Protein AF-A0AA35X8U6-F1 (afdb_monomer)

Organism: Geodia barretti (NCBI:txid519541)

Mean predicted aligned error: 20.77 Å

Structure (mmCIF, N/CA/C/O backbone):
data_AF-A0AA35X8U6-F1
#
_entry.id   AF-A0AA35X8U6-F1
#
loop_
_atom_site.group_PDB
_atom_site.id
_atom_site.type_symbol
_atom_site.label_atom_id
_atom_site.label_alt_id
_atom_site.label_comp_id
_atom_site.label_asym_id
_atom_site.label_entity_id
_atom_site.label_seq_id
_atom_site.pdbx_PDB_ins_code
_atom_site.Cartn_x
_atom_site.Cartn_y
_atom_site.Cartn_z
_atom_site.occupancy
_atom_site.B_iso_or_equiv
_atom_site.auth_seq_id
_atom_site.auth_comp_id
_atom_site.auth_asym_id
_atom_site.auth_atom_id
_atom_site.pdbx_PDB_model_num
ATOM 1 N N . MET A 1 1 ? 51.011 10.393 23.480 1.00 38.56 1 MET A N 1
ATOM 2 C CA . MET A 1 1 ? 50.323 10.642 22.196 1.00 38.56 1 MET A CA 1
ATOM 3 C C . MET A 1 1 ? 49.113 9.716 22.138 1.00 38.56 1 MET A C 1
ATOM 5 O O . MET A 1 1 ? 49.269 8.514 21.987 1.00 38.56 1 MET A O 1
ATOM 9 N N . PHE A 1 2 ? 47.932 10.254 22.434 1.00 37.44 2 PHE A N 1
ATOM 10 C CA . PHE A 1 2 ? 46.648 9.560 22.324 1.00 37.44 2 PHE A CA 1
ATOM 11 C C . PHE A 1 2 ? 46.279 9.443 20.844 1.00 37.44 2 PHE A C 1
ATOM 13 O O . PHE A 1 2 ? 46.281 10.472 20.189 1.00 37.44 2 PHE A O 1
ATOM 20 N N . PHE A 1 3 ? 45.881 8.267 20.351 1.00 31.61 3 PHE A N 1
ATOM 21 C CA . PHE A 1 3 ? 44.754 8.160 19.414 1.00 31.61 3 PHE A CA 1
ATOM 22 C C . PHE A 1 3 ? 44.134 6.759 19.499 1.00 31.61 3 PHE A C 1
ATOM 24 O O . PHE A 1 3 ? 44.768 5.735 19.257 1.00 31.61 3 PHE A O 1
ATOM 31 N N . ARG A 1 4 ? 42.875 6.750 19.944 1.00 30.33 4 ARG A N 1
ATOM 32 C CA . ARG A 1 4 ? 41.995 5.590 20.108 1.00 30.33 4 ARG A CA 1
ATOM 33 C C . ARG A 1 4 ? 41.637 4.989 18.746 1.00 30.33 4 ARG A C 1
ATOM 35 O O . 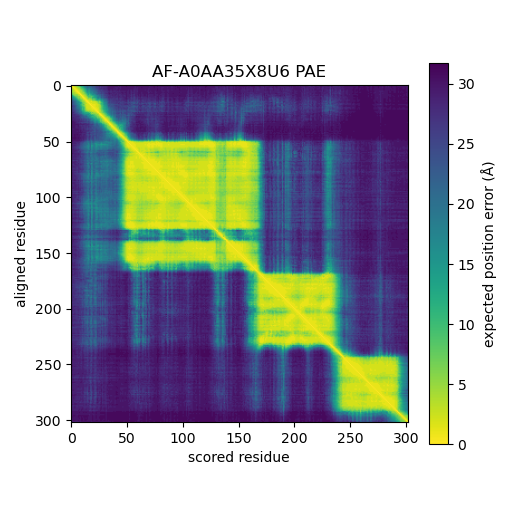ARG A 1 4 ? 41.344 5.727 17.811 1.00 30.33 4 ARG A O 1
ATOM 42 N N . ARG A 1 5 ? 41.515 3.658 18.683 1.00 33.06 5 ARG A N 1
ATOM 43 C CA . ARG A 1 5 ? 40.695 2.984 17.660 1.00 33.06 5 ARG A CA 1
ATOM 44 C C . ARG A 1 5 ? 39.230 3.438 17.805 1.00 33.06 5 ARG A C 1
ATOM 46 O O . ARG A 1 5 ? 38.736 3.435 18.938 1.00 33.06 5 ARG A O 1
ATOM 53 N N . PRO A 1 6 ? 38.507 3.783 16.726 1.00 31.02 6 PRO A N 1
ATOM 54 C CA . PRO A 1 6 ? 37.069 3.988 16.813 1.00 31.02 6 PRO A CA 1
ATOM 55 C C . PRO A 1 6 ? 36.360 2.629 16.939 1.00 31.02 6 PRO A C 1
ATOM 57 O O . PRO A 1 6 ? 36.634 1.695 16.188 1.00 31.02 6 PRO A O 1
ATOM 60 N N . LYS A 1 7 ? 35.440 2.519 17.902 1.00 36.44 7 LYS A N 1
ATOM 61 C CA . LYS A 1 7 ? 34.389 1.491 17.902 1.00 36.44 7 LYS A CA 1
ATOM 62 C C . LYS A 1 7 ? 33.280 1.949 16.947 1.00 36.44 7 LYS A C 1
ATOM 64 O O . LYS A 1 7 ? 32.805 3.068 17.138 1.00 36.44 7 LYS A O 1
ATOM 69 N N . PRO A 1 8 ? 32.759 1.111 16.038 1.00 31.84 8 PRO A N 1
ATOM 70 C CA . PRO A 1 8 ? 31.405 1.284 15.548 1.00 31.84 8 PRO A CA 1
ATOM 71 C C . PRO A 1 8 ? 30.464 0.538 16.500 1.00 31.84 8 PRO A C 1
ATOM 73 O O . PRO A 1 8 ? 30.403 -0.688 16.520 1.00 31.84 8 PRO A O 1
ATOM 76 N N . GLN A 1 9 ? 29.751 1.291 17.333 1.00 40.97 9 GLN A N 1
ATOM 77 C CA . GLN A 1 9 ? 28.590 0.799 18.066 1.00 40.97 9 GLN A CA 1
ATOM 78 C C . GLN A 1 9 ? 27.351 1.285 17.308 1.00 40.97 9 GLN A C 1
ATOM 80 O O . GLN A 1 9 ? 26.772 2.312 17.644 1.00 40.97 9 GLN A O 1
ATOM 85 N N . GLN A 1 10 ? 26.982 0.582 16.235 1.00 36.72 10 GLN A N 1
ATOM 86 C CA . GLN A 1 10 ? 25.665 0.751 15.626 1.00 36.72 10 GLN A CA 1
ATOM 87 C C . GLN A 1 10 ? 24.668 -0.069 16.446 1.00 36.72 10 GLN A C 1
ATOM 89 O O . GLN A 1 10 ? 24.781 -1.290 16.552 1.00 36.72 10 GLN A O 1
ATOM 94 N N . GLN A 1 11 ? 23.730 0.619 17.095 1.00 37.16 11 GLN A N 1
ATOM 95 C CA . GLN A 1 11 ? 22.602 -0.033 17.749 1.00 37.16 11 GLN A CA 1
ATOM 96 C C . GLN A 1 11 ? 21.680 -0.651 16.686 1.00 37.16 11 GLN A C 1
ATOM 98 O O . GLN A 1 11 ? 21.441 -0.012 15.660 1.00 37.16 11 GLN A O 1
ATOM 103 N N . PRO A 1 12 ? 21.141 -1.862 16.903 1.00 31.02 12 PRO A N 1
ATOM 104 C CA . PRO A 1 12 ? 20.282 -2.510 15.923 1.00 31.02 12 PRO A CA 1
ATOM 105 C C . PRO A 1 12 ? 18.952 -1.755 15.768 1.00 31.02 12 PRO A C 1
ATOM 107 O O . PRO A 1 12 ? 18.356 -1.290 16.742 1.00 31.02 12 PRO A O 1
ATOM 110 N N . PHE A 1 13 ? 18.496 -1.646 14.519 1.00 34.25 13 PHE A N 1
ATOM 111 C CA . PHE A 1 13 ? 17.264 -0.979 14.101 1.00 34.25 13 PHE A CA 1
ATOM 112 C C . PHE A 1 13 ? 16.039 -1.455 14.906 1.00 34.25 13 PHE A C 1
ATOM 114 O O . PHE A 1 13 ? 15.704 -2.640 14.931 1.00 34.25 13 PHE A O 1
ATOM 121 N N . LYS A 1 14 ? 15.320 -0.503 15.521 1.00 37.81 14 LYS A N 1
ATOM 122 C CA . LYS A 1 14 ? 14.103 -0.718 16.337 1.00 37.81 14 LYS A CA 1
ATOM 123 C C . LYS A 1 14 ? 12.969 -1.461 15.604 1.00 37.81 14 LYS A C 1
ATOM 125 O O . LYS A 1 14 ? 12.102 -2.035 16.258 1.00 37.81 14 LYS A O 1
ATOM 130 N N . VAL A 1 15 ? 13.006 -1.500 14.272 1.00 31.66 15 VAL A N 1
ATOM 131 C CA . VAL A 1 15 ? 12.021 -2.155 13.392 1.00 31.66 15 VAL A CA 1
ATOM 132 C C . VAL A 1 15 ? 11.988 -3.678 13.591 1.00 31.66 15 VAL A C 1
ATOM 134 O O . VAL A 1 15 ? 10.915 -4.276 13.620 1.00 31.66 15 VAL A O 1
ATOM 137 N N . ILE A 1 16 ? 13.140 -4.309 13.841 1.00 32.66 16 ILE A N 1
ATOM 138 C CA . ILE A 1 16 ? 13.240 -5.774 13.972 1.00 32.66 16 ILE A CA 1
ATOM 139 C C . ILE A 1 16 ? 12.525 -6.279 15.240 1.00 32.66 16 ILE A C 1
ATOM 141 O O . ILE A 1 16 ? 11.861 -7.315 15.207 1.00 32.66 16 ILE A O 1
ATOM 145 N N . ARG A 1 17 ? 12.563 -5.514 16.343 1.00 30.88 17 ARG A N 1
ATOM 146 C CA . ARG A 1 17 ? 11.846 -5.872 17.584 1.00 30.88 17 ARG A CA 1
ATOM 147 C C . ARG A 1 17 ? 10.326 -5.748 17.462 1.00 30.88 17 ARG A C 1
ATOM 149 O O . ARG A 1 17 ? 9.616 -6.529 18.090 1.00 30.88 17 ARG A O 1
ATOM 156 N N . ALA A 1 18 ? 9.831 -4.806 16.659 1.00 32.09 18 ALA A N 1
ATOM 157 C CA . ALA A 1 18 ? 8.398 -4.656 16.408 1.00 32.09 18 ALA A CA 1
ATOM 158 C C . ALA A 1 18 ? 7.855 -5.827 15.570 1.00 32.09 18 ALA A C 1
ATOM 160 O O . ALA A 1 18 ? 6.827 -6.406 15.913 1.00 32.09 18 ALA A O 1
ATOM 161 N N . ILE A 1 19 ? 8.609 -6.250 14.550 1.00 34.53 19 ILE A N 1
ATOM 162 C CA . ILE A 1 19 ? 8.280 -7.418 13.721 1.00 34.53 19 ILE A CA 1
ATOM 163 C C . ILE A 1 19 ? 8.272 -8.706 14.565 1.00 34.53 19 ILE A C 1
ATOM 165 O O . ILE A 1 19 ? 7.336 -9.497 14.477 1.00 34.53 19 ILE A O 1
ATOM 169 N N . GLN A 1 20 ? 9.249 -8.891 15.461 1.00 30.39 20 GLN A N 1
ATOM 170 C CA . GLN A 1 20 ? 9.289 -10.047 16.370 1.00 30.39 20 GLN A CA 1
ATOM 171 C C . GLN A 1 20 ? 8.146 -10.073 17.397 1.00 30.39 20 GLN A C 1
ATOM 173 O O . GLN A 1 20 ? 7.675 -11.154 17.744 1.00 30.39 20 GLN A O 1
ATOM 178 N N . ALA A 1 21 ? 7.663 -8.922 17.872 1.00 34.00 21 ALA A N 1
ATOM 179 C CA . ALA A 1 21 ? 6.532 -8.866 18.803 1.00 34.00 21 ALA A CA 1
ATOM 180 C C . ALA A 1 21 ? 5.201 -9.274 18.143 1.00 34.00 21 ALA A C 1
ATOM 182 O O . ALA A 1 21 ? 4.377 -9.930 18.782 1.00 34.00 21 ALA A O 1
ATOM 183 N N . VAL A 1 22 ? 5.022 -8.935 16.861 1.00 35.38 22 VAL A N 1
ATOM 184 C CA . VAL A 1 22 ? 3.863 -9.343 16.050 1.00 35.38 22 VAL A CA 1
ATOM 185 C C . VAL A 1 22 ? 3.943 -10.832 15.702 1.00 35.38 22 VAL A C 1
ATOM 187 O O . VAL A 1 22 ? 2.956 -11.552 15.846 1.00 35.38 22 VAL A O 1
ATOM 190 N N . TYR A 1 23 ? 5.130 -11.328 15.341 1.00 31.17 23 TYR A N 1
ATOM 191 C CA . TYR A 1 23 ? 5.326 -12.735 14.981 1.00 31.17 23 TYR A CA 1
ATOM 192 C C . TYR A 1 23 ? 5.173 -13.685 16.185 1.00 31.17 23 TYR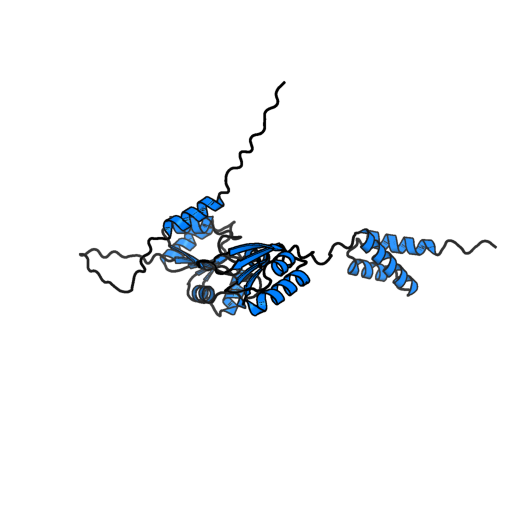 A C 1
ATOM 194 O O . TYR A 1 23 ? 4.558 -14.742 16.075 1.00 31.17 23 TYR A O 1
ATOM 202 N N . ASN A 1 24 ? 5.640 -13.285 17.374 1.00 32.81 24 ASN A N 1
ATOM 203 C CA . ASN A 1 24 ? 5.624 -14.142 18.568 1.00 32.81 24 ASN A CA 1
ATOM 204 C C . ASN A 1 24 ? 4.261 -14.236 19.280 1.00 32.81 24 ASN A C 1
ATOM 206 O O . ASN A 1 24 ? 4.095 -15.089 20.151 1.00 32.81 24 ASN A O 1
ATOM 210 N N . ARG A 1 25 ? 3.272 -13.402 18.928 1.00 38.47 25 ARG A N 1
ATOM 211 C CA . ARG A 1 25 ? 1.891 -13.521 19.446 1.00 38.47 25 ARG A CA 1
ATOM 212 C C . ARG A 1 25 ? 0.933 -14.236 18.486 1.00 38.47 25 ARG A C 1
ATOM 214 O O . ARG A 1 25 ? -0.166 -14.596 18.895 1.00 38.47 25 ARG A O 1
ATOM 221 N N . GLY A 1 26 ? 1.348 -14.485 17.243 1.00 30.88 26 GLY A N 1
ATOM 222 C CA . GLY A 1 26 ? 0.472 -14.940 16.160 1.00 30.88 26 GLY A CA 1
ATOM 223 C C . GLY A 1 26 ? 0.056 -16.415 16.162 1.00 30.88 26 GLY A C 1
ATOM 224 O O . GLY A 1 26 ? -0.714 -16.793 15.289 1.00 30.88 26 GLY A O 1
ATOM 225 N N . ASN A 1 27 ? 0.510 -17.257 17.102 1.00 28.39 27 ASN A N 1
ATOM 226 C CA . ASN A 1 27 ? 0.276 -18.711 17.012 1.00 28.39 27 ASN A CA 1
ATOM 227 C C . ASN A 1 27 ? -0.640 -19.318 18.091 1.00 28.39 27 ASN A C 1
ATOM 229 O O . ASN A 1 27 ? -0.529 -20.497 18.422 1.00 28.39 27 ASN A O 1
ATOM 233 N N . ARG A 1 28 ? -1.567 -18.527 18.646 1.00 32.72 28 ARG A N 1
ATOM 234 C CA . ARG A 1 28 ? -2.684 -19.035 19.464 1.00 32.72 28 ARG A CA 1
ATOM 235 C C . ARG A 1 28 ? -3.966 -18.250 19.208 1.00 32.72 28 ARG A C 1
ATOM 237 O O . ARG A 1 28 ? -4.479 -17.589 20.100 1.00 32.72 28 ARG A O 1
ATOM 244 N N . ILE A 1 29 ? -4.502 -18.341 17.997 1.00 34.12 29 ILE A N 1
ATOM 245 C CA . ILE A 1 29 ? -5.909 -18.007 17.766 1.00 34.12 29 ILE A CA 1
ATOM 246 C C . ILE A 1 29 ? -6.557 -19.237 17.150 1.00 34.12 29 ILE A C 1
ATOM 248 O O . ILE A 1 29 ? -6.532 -19.457 15.942 1.00 34.12 29 ILE A O 1
ATOM 252 N N . GLY A 1 30 ? -7.112 -20.070 18.031 1.00 28.28 30 GLY A N 1
ATOM 253 C CA . GLY A 1 30 ? -8.207 -20.937 17.642 1.00 28.28 30 GLY A CA 1
ATOM 254 C C . GLY A 1 30 ? -9.338 -20.045 17.150 1.00 28.28 30 GLY A C 1
ATOM 255 O O . GLY A 1 30 ? -9.745 -19.115 17.841 1.00 28.28 30 GLY A O 1
ATOM 256 N N . ILE A 1 31 ? -9.797 -20.308 15.934 1.00 26.91 31 ILE A N 1
ATOM 257 C CA . ILE A 1 31 ? -11.003 -19.711 15.369 1.00 26.91 31 ILE A CA 1
ATOM 258 C C . ILE A 1 31 ? -12.145 -19.997 16.358 1.00 26.91 31 ILE A C 1
ATOM 260 O O . ILE A 1 31 ? -12.457 -21.178 16.554 1.00 26.91 31 ILE A O 1
ATOM 264 N N . PRO A 1 32 ? -12.793 -18.995 16.982 1.00 29.98 32 PRO A N 1
ATOM 265 C CA . PRO A 1 32 ? -14.039 -19.253 17.676 1.00 29.98 32 PRO A CA 1
ATOM 266 C C . PRO A 1 32 ? -15.067 -19.576 16.594 1.00 29.98 32 PRO A C 1
ATOM 268 O O . PRO A 1 32 ? -15.478 -18.712 15.819 1.00 29.98 32 PRO A O 1
ATOM 271 N N . ARG A 1 33 ? -15.434 -20.855 16.489 1.00 28.97 33 ARG A N 1
ATOM 272 C CA . ARG A 1 33 ? -16.621 -21.250 15.741 1.00 28.97 33 ARG A CA 1
ATOM 273 C C . ARG A 1 33 ? -17.843 -20.731 16.491 1.00 28.97 33 ARG A C 1
ATOM 275 O O . ARG A 1 33 ? -17.903 -20.763 17.716 1.00 28.97 33 ARG A O 1
ATOM 282 N N . SER A 1 34 ? -18.783 -20.230 15.708 1.00 36.28 34 SER A N 1
ATOM 283 C CA . SER A 1 34 ? -20.117 -19.800 16.097 1.00 36.28 34 SER A CA 1
ATOM 284 C C . SER A 1 34 ? -20.762 -20.665 17.191 1.00 36.28 34 SER A C 1
ATOM 286 O O . SER A 1 34 ? -20.866 -21.878 17.034 1.00 36.28 34 SER A O 1
ATOM 288 N N . ASN A 1 35 ? -21.320 -19.984 18.194 1.00 35.66 35 ASN A N 1
ATOM 289 C CA . ASN A 1 35 ? -22.513 -20.389 18.944 1.00 35.66 35 ASN A CA 1
ATOM 290 C C . ASN A 1 35 ? -22.424 -21.574 19.928 1.00 35.66 35 ASN A C 1
ATOM 292 O O . ASN A 1 35 ? -23.383 -22.332 20.048 1.00 35.66 35 ASN A O 1
ATOM 296 N N . ASP A 1 36 ? -21.351 -21.677 20.716 1.00 30.95 36 ASP A N 1
ATOM 297 C CA . ASP A 1 36 ? -21.368 -22.510 21.930 1.00 30.95 36 ASP A CA 1
ATOM 298 C C . ASP A 1 36 ? -21.843 -21.689 23.141 1.00 30.95 36 ASP A C 1
ATOM 300 O O . ASP A 1 36 ? -21.066 -21.062 23.865 1.00 30.95 36 ASP A O 1
ATOM 304 N N . GLN A 1 37 ? -23.157 -21.703 23.375 1.00 38.09 37 GLN A N 1
ATOM 305 C CA . GLN A 1 37 ? -23.742 -21.312 24.656 1.00 38.09 37 GLN A CA 1
ATOM 306 C C . GLN A 1 37 ? -23.365 -22.356 25.717 1.00 38.09 37 GLN A C 1
ATOM 308 O O . GLN A 1 37 ? -24.077 -23.336 25.928 1.00 38.09 37 GLN A O 1
ATOM 313 N N . LYS A 1 38 ? -22.248 -22.152 26.421 1.00 32.53 38 LYS A N 1
ATOM 314 C CA . LYS A 1 38 ? -22.005 -22.844 27.692 1.00 32.53 38 LYS A CA 1
ATOM 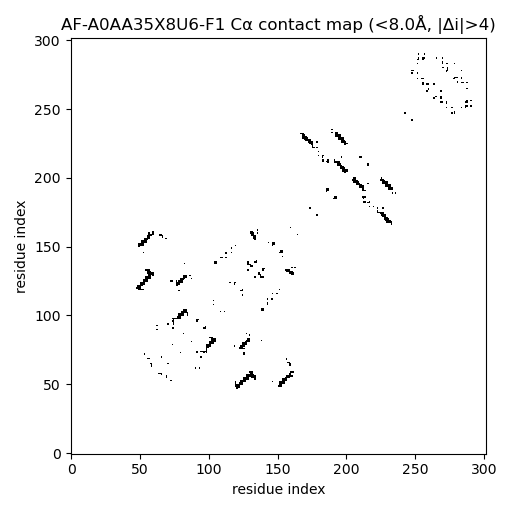315 C C . LYS A 1 38 ? -22.558 -22.007 28.834 1.00 32.53 38 LYS A C 1
ATOM 317 O O . LYS A 1 38 ? -21.983 -20.995 29.222 1.00 32.53 38 LYS A O 1
ATOM 322 N N . VAL A 1 39 ? -23.683 -22.464 29.376 1.00 36.88 39 VAL A N 1
ATOM 323 C CA . VAL A 1 39 ? -24.241 -21.978 30.637 1.00 36.88 39 VAL A CA 1
ATOM 324 C C . VAL A 1 39 ? -23.304 -22.412 31.766 1.00 36.88 39 VAL A C 1
ATOM 326 O O . VAL A 1 39 ? -23.269 -23.580 32.144 1.00 36.88 39 VAL A O 1
ATOM 329 N N . LEU A 1 40 ? -22.533 -21.468 32.299 1.00 34.94 40 LEU A N 1
ATOM 330 C CA . LEU A 1 40 ? -21.851 -21.582 33.586 1.00 34.94 40 LEU A CA 1
ATOM 331 C C . LEU A 1 40 ? -22.494 -20.563 34.532 1.00 34.94 40 LEU A C 1
ATOM 333 O O . LEU A 1 40 ? -22.559 -19.381 34.218 1.00 34.94 40 LEU A O 1
ATOM 337 N N . GLY A 1 41 ? -23.023 -21.082 35.641 1.00 35.91 41 GLY A N 1
ATOM 338 C CA . GLY A 1 41 ? -23.715 -20.416 36.751 1.00 35.91 41 GLY A CA 1
ATOM 339 C C . GLY A 1 41 ? -23.774 -18.883 36.783 1.00 35.91 41 GLY A C 1
ATOM 340 O O . GLY A 1 41 ? -22.760 -18.217 36.939 1.00 35.91 41 GLY A O 1
ATOM 341 N N . SER A 1 42 ? -25.005 -18.365 36.755 1.00 37.91 42 SER A N 1
ATOM 342 C CA . SER A 1 42 ? -25.527 -17.183 37.475 1.00 37.91 42 SER A CA 1
ATOM 343 C C . SER A 1 42 ? -24.767 -15.848 37.473 1.00 37.91 42 SER A C 1
ATOM 345 O O . SER A 1 42 ? -25.175 -14.938 38.192 1.00 37.91 42 SER A O 1
ATOM 347 N N . VAL A 1 43 ? -23.725 -15.665 36.667 1.00 36.28 43 VAL A N 1
ATOM 348 C CA . VAL A 1 43 ? -23.069 -14.368 36.472 1.00 36.28 43 VAL A CA 1
ATOM 349 C C . VAL A 1 43 ? -23.294 -13.949 35.031 1.00 36.28 43 VAL A C 1
ATOM 351 O O . VAL A 1 43 ? -22.728 -14.516 34.098 1.00 36.28 43 VAL A O 1
ATOM 354 N N . ARG A 1 44 ? -24.147 -12.943 34.838 1.00 33.00 44 ARG A N 1
ATOM 355 C CA . ARG A 1 44 ? -24.327 -12.293 33.540 1.00 33.00 44 ARG A CA 1
ATOM 356 C C . ARG A 1 44 ? -23.071 -11.463 33.264 1.00 33.00 44 ARG A C 1
ATOM 358 O O . ARG A 1 44 ? -23.030 -10.281 33.583 1.00 33.00 44 ARG A O 1
ATOM 365 N N . VAL A 1 45 ? -22.028 -12.094 32.724 1.00 34.84 45 VAL A N 1
ATOM 366 C CA . VAL A 1 45 ? -20.882 -11.373 32.165 1.00 34.84 45 VAL A CA 1
ATOM 367 C C . VAL A 1 45 ? -21.407 -10.653 30.931 1.00 34.84 45 VAL A C 1
ATOM 369 O O . VAL A 1 45 ? -21.645 -11.267 29.892 1.00 34.84 45 VAL A O 1
ATOM 372 N N . ILE A 1 46 ? -21.659 -9.353 31.064 1.00 38.56 46 ILE A N 1
ATOM 373 C CA . ILE A 1 46 ? -21.828 -8.479 29.909 1.00 38.56 46 ILE A CA 1
ATOM 374 C C . ILE A 1 46 ? -20.433 -8.403 29.292 1.00 38.56 46 ILE A C 1
ATOM 376 O O . ILE A 1 46 ? -19.604 -7.609 29.723 1.00 38.56 46 ILE A O 1
ATOM 380 N N . LEU A 1 47 ? -20.134 -9.301 28.354 1.00 42.81 47 LEU A N 1
ATOM 381 C CA . LEU A 1 47 ? -19.012 -9.105 27.449 1.00 42.81 47 LEU A CA 1
ATOM 382 C C . LEU A 1 47 ? -19.400 -7.884 26.617 1.00 42.81 47 LEU A C 1
ATOM 384 O O . LEU A 1 47 ? -20.167 -8.015 25.663 1.00 42.81 47 LEU A O 1
ATOM 388 N N . SER A 1 48 ? -18.976 -6.688 27.037 1.00 49.88 48 SER A N 1
ATOM 389 C CA . SER A 1 48 ? -19.020 -5.524 26.161 1.00 49.88 48 SER A CA 1
ATOM 390 C C . SER A 1 48 ? -18.283 -5.934 24.892 1.00 49.88 48 SER A C 1
ATOM 392 O O . SER A 1 48 ? -17.161 -6.442 24.952 1.00 49.88 48 SER A O 1
ATOM 394 N N . SER A 1 49 ? -18.957 -5.852 23.747 1.00 55.59 49 SER A N 1
ATOM 395 C CA . SER A 1 49 ? -18.331 -6.155 22.469 1.00 55.59 49 SER A CA 1
ATOM 396 C C . SER A 1 49 ? -17.268 -5.097 22.234 1.00 55.59 49 SER A C 1
ATOM 398 O O . SER A 1 49 ? -17.578 -3.989 21.812 1.00 55.59 49 SER A O 1
ATOM 400 N N . VAL A 1 50 ? -16.027 -5.415 22.582 1.00 76.81 50 VAL A N 1
ATOM 401 C CA . VAL A 1 50 ? -14.908 -4.504 22.389 1.00 76.81 50 VAL A CA 1
ATOM 402 C C . VAL A 1 50 ? -14.729 -4.331 20.882 1.00 76.81 50 VAL A C 1
ATOM 404 O O . VAL A 1 50 ? -14.407 -5.298 20.188 1.00 76.81 50 VAL A O 1
ATOM 407 N N . GLY A 1 51 ? -14.995 -3.128 20.371 1.00 88.81 51 GLY A N 1
ATOM 408 C CA . GLY A 1 51 ? -14.897 -2.822 18.950 1.00 88.81 51 GLY A CA 1
ATOM 409 C C . GLY A 1 51 ? -13.482 -3.025 18.418 1.00 88.81 51 GLY A C 1
ATOM 410 O O . GLY A 1 51 ? -12.488 -2.930 19.148 1.00 88.81 51 GLY A O 1
ATOM 411 N N . THR A 1 52 ? -13.390 -3.327 17.127 1.00 91.88 52 THR A N 1
ATOM 412 C CA . THR A 1 52 ? -12.125 -3.507 16.416 1.00 91.88 52 THR A CA 1
ATOM 413 C C . THR A 1 52 ? -11.744 -2.230 15.681 1.00 91.88 52 THR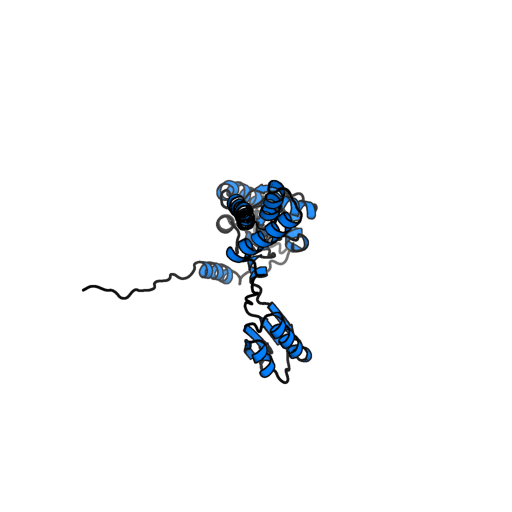 A C 1
ATOM 415 O O . THR A 1 52 ? -12.538 -1.675 14.920 1.00 91.88 52 THR A O 1
ATOM 418 N N . LEU A 1 53 ? -10.494 -1.795 15.846 1.00 92.94 53 LEU A N 1
ATOM 419 C CA . LEU A 1 53 ? -9.893 -0.783 14.989 1.00 92.94 53 LEU A CA 1
ATOM 420 C C . LEU A 1 53 ? -9.321 -1.446 13.731 1.00 92.94 53 LEU A C 1
ATOM 422 O O . LEU A 1 53 ? -8.309 -2.151 13.791 1.00 92.94 53 LEU A O 1
ATOM 426 N N . TYR A 1 54 ? -9.934 -1.182 12.582 1.00 92.31 54 TYR A N 1
ATOM 427 C CA . TYR A 1 54 ? -9.407 -1.581 11.281 1.00 92.31 54 TYR A CA 1
ATOM 428 C C . TYR A 1 54 ? -8.489 -0.498 10.728 1.00 92.31 54 TYR A C 1
ATOM 430 O O . TYR A 1 54 ? -8.949 0.581 10.371 1.00 92.31 54 TYR A O 1
ATOM 438 N N . VAL A 1 55 ? -7.195 -0.778 10.615 1.00 89.19 55 VAL A N 1
ATOM 439 C CA . VAL A 1 55 ? -6.244 0.146 9.981 1.00 89.19 55 VAL A CA 1
ATOM 440 C C . VAL A 1 55 ? -6.184 -0.183 8.497 1.00 89.19 55 VAL A C 1
ATOM 442 O O . VAL A 1 55 ? -5.775 -1.283 8.133 1.00 89.19 55 VAL A O 1
ATOM 445 N N . ILE A 1 56 ? -6.637 0.733 7.649 1.00 87.44 56 ILE A N 1
ATOM 446 C CA . ILE A 1 56 ? -6.908 0.493 6.234 1.00 87.44 56 ILE A CA 1
ATOM 447 C C . ILE A 1 56 ? -5.930 1.279 5.380 1.00 87.44 56 ILE A C 1
ATOM 449 O O . ILE A 1 56 ? -5.929 2.510 5.410 1.00 87.44 56 ILE A O 1
ATOM 453 N N . GLY A 1 57 ? -5.173 0.553 4.557 1.00 82.50 57 GLY A N 1
ATOM 454 C CA . GLY A 1 57 ? -4.395 1.184 3.505 1.00 82.50 57 GLY A CA 1
ATOM 455 C C . GLY A 1 57 ? -5.283 1.672 2.370 1.00 82.50 57 GLY A C 1
ATOM 456 O O . GLY A 1 57 ? -6.054 0.892 1.801 1.00 82.50 57 GLY A O 1
ATOM 457 N N . THR A 1 58 ? -5.186 2.962 2.055 1.00 79.38 58 THR A N 1
ATOM 458 C CA . THR A 1 58 ? -5.983 3.594 0.997 1.00 79.38 58 THR A CA 1
ATOM 459 C C . THR A 1 58 ? -5.214 3.689 -0.329 1.00 79.38 58 THR A C 1
ATOM 461 O O . THR A 1 58 ? -3.986 3.552 -0.348 1.00 79.38 58 THR A O 1
ATOM 464 N N . PRO A 1 59 ? -5.915 3.866 -1.466 1.00 76.25 59 PRO A N 1
ATOM 465 C CA . PRO A 1 59 ? -5.268 3.978 -2.765 1.00 76.25 59 PRO A CA 1
ATOM 466 C C . PRO A 1 59 ? -4.373 5.212 -2.907 1.00 76.25 59 PRO A C 1
ATOM 468 O O . PRO A 1 59 ? -4.745 6.308 -2.502 1.00 76.25 59 PRO A O 1
ATOM 471 N N . ILE A 1 60 ? -3.245 5.054 -3.601 1.00 69.38 60 ILE A N 1
ATOM 472 C CA . ILE A 1 60 ? -2.235 6.108 -3.825 1.00 69.38 60 ILE A CA 1
ATOM 473 C C . ILE A 1 60 ? -2.453 6.927 -5.113 1.00 69.38 60 ILE A C 1
ATOM 475 O O . ILE A 1 60 ? -1.549 7.620 -5.572 1.00 69.38 60 ILE A O 1
ATOM 479 N N . GLY A 1 61 ? -3.634 6.835 -5.731 1.00 68.94 61 GLY A N 1
ATOM 480 C CA . GLY A 1 61 ? -3.959 7.604 -6.941 1.00 68.94 61 GLY A CA 1
ATOM 481 C C . GLY A 1 61 ? -5.069 7.015 -7.811 1.00 68.94 61 GLY A C 1
ATOM 482 O O . GLY A 1 61 ? -5.764 7.770 -8.486 1.00 68.94 61 GLY A O 1
ATOM 483 N N . ASN A 1 62 ? -5.291 5.698 -7.759 1.00 72.94 62 ASN A N 1
ATOM 484 C CA . ASN A 1 62 ? -6.350 5.018 -8.507 1.00 72.94 62 ASN A CA 1
ATOM 485 C C . ASN A 1 62 ? -7.362 4.360 -7.559 1.00 72.94 62 ASN A C 1
ATOM 487 O O . ASN A 1 62 ? -7.033 3.427 -6.837 1.00 72.94 62 ASN A O 1
ATOM 491 N N . LEU A 1 63 ? -8.619 4.815 -7.579 1.00 74.94 63 LEU A N 1
ATOM 492 C CA . LEU A 1 63 ? -9.672 4.299 -6.691 1.00 74.94 63 LEU A CA 1
ATOM 493 C C . LEU A 1 63 ? -9.954 2.798 -6.886 1.00 74.94 63 LEU A C 1
ATOM 495 O O . LEU A 1 63 ? -10.386 2.143 -5.938 1.00 74.94 63 LEU A O 1
ATOM 499 N N . GLY A 1 64 ? -9.664 2.248 -8.071 1.00 73.44 64 GLY A N 1
ATOM 500 C CA . GLY A 1 64 ? -9.800 0.818 -8.361 1.00 73.44 64 GLY A CA 1
ATOM 501 C C . GLY A 1 64 ? -8.848 -0.083 -7.566 1.00 73.44 64 GLY A C 1
ATOM 502 O O . GLY A 1 64 ? -9.099 -1.280 -7.459 1.00 73.44 64 GLY A O 1
ATOM 503 N N . ASP A 1 65 ? -7.802 0.481 -6.961 1.00 79.44 65 ASP A N 1
ATOM 504 C CA . ASP A 1 65 ? -6.828 -0.266 -6.160 1.00 79.44 65 ASP A CA 1
ATOM 505 C C . ASP A 1 65 ? -7.305 -0.523 -4.720 1.00 79.44 65 ASP A C 1
ATOM 507 O O . ASP A 1 65 ? -6.624 -1.187 -3.930 1.00 79.44 65 ASP A O 1
ATOM 511 N N . LEU A 1 66 ? -8.475 0.008 -4.343 1.00 82.00 66 LEU A N 1
ATOM 512 C CA . LEU A 1 66 ? -9.059 -0.264 -3.039 1.00 82.00 66 LEU A CA 1
ATOM 513 C C . LEU A 1 66 ? -9.467 -1.739 -2.954 1.00 82.00 66 LEU A C 1
ATOM 515 O O . LEU A 1 66 ? -10.256 -2.242 -3.754 1.00 82.00 66 LEU A O 1
ATOM 519 N N . THR A 1 67 ? -8.983 -2.439 -1.929 1.00 83.06 67 THR A N 1
ATOM 520 C CA . THR A 1 67 ? -9.332 -3.852 -1.759 1.00 83.06 67 THR A CA 1
ATOM 521 C C . THR A 1 67 ? -10.816 -4.030 -1.430 1.00 83.06 67 THR A C 1
ATOM 523 O O . THR A 1 67 ? -11.418 -3.239 -0.701 1.00 83.06 67 THR A O 1
ATOM 526 N N . LEU A 1 68 ? -11.405 -5.142 -1.882 1.00 84.31 68 LEU A N 1
ATOM 527 C CA . LEU A 1 68 ? -12.798 -5.492 -1.572 1.00 84.31 68 LEU A CA 1
ATOM 528 C C . LEU A 1 68 ? -13.065 -5.597 -0.060 1.00 84.31 68 LEU A C 1
ATOM 530 O O . LEU A 1 68 ? -14.178 -5.377 0.413 1.00 84.31 68 LEU A O 1
ATOM 534 N N . ARG A 1 69 ? -12.047 -5.965 0.723 1.00 84.12 69 ARG A N 1
ATOM 535 C CA . ARG A 1 69 ? -12.160 -6.012 2.182 1.00 84.12 69 ARG A CA 1
ATOM 536 C C . ARG A 1 69 ? -12.192 -4.605 2.776 1.00 84.12 69 ARG A C 1
ATOM 538 O O . ARG A 1 69 ? -13.012 -4.356 3.654 1.00 84.12 69 ARG A O 1
ATOM 545 N N . ALA A 1 70 ? -11.345 -3.701 2.286 1.00 89.38 70 ALA A N 1
ATOM 546 C CA . ALA A 1 70 ? -11.337 -2.306 2.708 1.00 89.38 70 ALA A CA 1
ATOM 547 C C . ALA A 1 70 ? -12.664 -1.607 2.377 1.00 89.38 70 ALA A C 1
ATOM 549 O O . ALA A 1 70 ? -13.229 -0.954 3.249 1.00 89.38 70 ALA A O 1
ATOM 550 N N . SER A 1 71 ? -13.208 -1.806 1.170 1.00 90.88 71 SER A N 1
ATOM 551 C CA . SER A 1 71 ? -14.486 -1.200 0.770 1.00 90.88 71 SER A CA 1
ATOM 552 C C . SER A 1 71 ? -15.650 -1.635 1.661 1.00 90.88 71 SER A C 1
ATOM 554 O O . SER A 1 71 ? -16.417 -0.792 2.124 1.00 90.88 71 SER A O 1
ATOM 556 N N . ARG A 1 72 ? -15.748 -2.934 1.974 1.00 90.69 72 ARG A N 1
ATOM 557 C CA . ARG A 1 72 ? -16.777 -3.474 2.879 1.00 90.69 72 ARG A CA 1
ATOM 558 C C . ARG A 1 72 ? -16.702 -2.856 4.269 1.00 90.69 72 ARG A C 1
ATOM 560 O O . ARG A 1 72 ? -17.731 -2.448 4.789 1.00 90.69 72 ARG A O 1
ATOM 567 N N . ILE A 1 73 ? -15.499 -2.763 4.836 1.00 93.25 73 ILE A N 1
ATOM 568 C CA . ILE A 1 73 ? -15.299 -2.206 6.179 1.00 93.25 73 ILE A CA 1
ATOM 569 C C . ILE A 1 73 ? -15.638 -0.713 6.196 1.00 93.25 73 ILE A C 1
ATOM 571 O O . ILE A 1 73 ? -16.420 -0.280 7.035 1.00 93.25 73 ILE A O 1
ATOM 575 N N . LEU A 1 74 ? -15.114 0.070 5.245 1.00 94.31 74 LEU A N 1
ATOM 576 C CA . LEU A 1 74 ? -15.399 1.508 5.140 1.00 94.31 74 LEU A CA 1
ATOM 577 C C . LEU A 1 74 ? -16.896 1.808 4.965 1.00 94.31 74 LEU A C 1
ATOM 579 O O . LEU A 1 74 ? -17.355 2.867 5.383 1.00 94.31 74 LEU A O 1
ATOM 583 N N . SER A 1 75 ? -17.647 0.873 4.378 1.00 94.81 75 SER A N 1
ATOM 584 C CA . SER A 1 75 ? -19.096 0.993 4.185 1.00 94.81 75 SER A CA 1
ATOM 585 C C . SER A 1 75 ? -19.917 0.548 5.400 1.00 94.81 75 SER A C 1
ATOM 587 O O . SER A 1 75 ? -21.095 0.885 5.480 1.00 94.81 75 SER A O 1
ATOM 589 N N . SER A 1 76 ? -19.337 -0.219 6.331 1.00 93.06 76 SER A N 1
ATOM 590 C CA . SER A 1 76 ? -20.062 -0.805 7.467 1.00 93.06 76 SER A CA 1
ATOM 591 C C . SER A 1 76 ? -19.797 -0.122 8.806 1.00 93.06 76 SER A C 1
ATOM 593 O O . SER A 1 76 ? -20.627 -0.224 9.706 1.00 93.06 76 SER A O 1
ATOM 595 N N . VAL A 1 77 ? -18.638 0.519 8.981 1.00 95.94 77 VAL A N 1
ATOM 596 C CA . VAL A 1 77 ? -18.273 1.129 10.268 1.00 95.94 77 VAL A CA 1
ATOM 597 C C . VAL A 1 77 ? -19.038 2.440 10.516 1.00 95.94 77 VAL A C 1
ATOM 599 O O . VAL A 1 77 ? -19.215 3.231 9.592 1.00 95.94 77 VAL A O 1
ATOM 602 N N . PRO A 1 78 ? -19.453 2.741 11.758 1.00 93.06 78 PRO A N 1
ATOM 603 C CA . PRO A 1 78 ? -20.088 4.016 12.113 1.00 93.06 78 PRO A CA 1
ATOM 604 C C . PRO A 1 78 ? -19.138 5.226 12.079 1.00 93.06 78 PRO A C 1
ATOM 606 O O . PRO A 1 78 ? -19.599 6.374 12.021 1.00 93.06 78 PRO A O 1
ATOM 609 N N . LEU A 1 79 ? -17.823 4.997 12.154 1.00 96.62 79 LEU A N 1
ATOM 610 C CA . LEU A 1 79 ? -16.801 6.040 12.209 1.00 96.62 79 LEU A CA 1
ATOM 611 C C . LEU A 1 79 ? -15.569 5.656 11.381 1.00 96.62 79 LEU A C 1
ATOM 613 O O . LEU A 1 79 ? -15.021 4.562 11.525 1.00 96.62 79 LEU A O 1
ATOM 617 N N . VAL A 1 80 ? -15.097 6.609 10.578 1.00 96.56 80 VAL A N 1
ATOM 618 C CA . VAL A 1 80 ? -13.795 6.569 9.911 1.00 96.56 80 VAL A CA 1
ATOM 619 C C . VAL A 1 80 ? -12.935 7.713 10.444 1.00 96.56 80 VAL A C 1
ATOM 621 O O . VAL A 1 80 ? -13.227 8.892 10.221 1.00 96.56 80 VAL A O 1
ATOM 624 N N . ALA A 1 81 ? -11.858 7.370 11.144 1.00 94.00 81 ALA A N 1
ATOM 625 C CA . ALA A 1 81 ? -10.747 8.275 11.378 1.00 94.00 81 ALA A CA 1
ATOM 626 C C . ALA A 1 81 ? -9.877 8.351 10.123 1.00 94.00 81 ALA A C 1
ATOM 628 O O . ALA A 1 81 ? -9.548 7.327 9.539 1.00 94.00 81 ALA A O 1
ATOM 629 N N . ALA A 1 82 ? -9.512 9.556 9.711 1.00 91.25 82 ALA A N 1
ATOM 630 C CA . ALA A 1 82 ? -8.768 9.803 8.487 1.00 91.25 82 ALA A CA 1
ATOM 631 C C . ALA A 1 82 ? -7.636 10.793 8.735 1.00 91.25 82 ALA A C 1
ATOM 633 O O . ALA A 1 82 ? -7.853 11.830 9.373 1.00 91.25 82 ALA A O 1
ATOM 634 N N . GLU A 1 83 ? -6.470 10.496 8.178 1.00 85.81 83 GLU A N 1
ATOM 635 C CA . GLU A 1 83 ? -5.323 11.399 8.166 1.00 85.81 83 GLU A CA 1
ATOM 636 C C . GLU A 1 83 ? -5.643 12.660 7.343 1.00 85.81 83 GLU A C 1
ATOM 638 O O . GLU A 1 83 ? -5.798 13.740 7.930 1.00 85.81 83 GLU A O 1
ATOM 643 N N . ASP A 1 84 ? -5.942 12.506 6.046 1.00 85.12 84 ASP A N 1
ATOM 644 C CA . ASP A 1 84 ? -6.592 13.524 5.224 1.00 85.12 84 ASP A CA 1
ATOM 645 C C . ASP A 1 84 ? -8.069 13.184 4.960 1.00 85.12 84 ASP A C 1
ATOM 647 O O . ASP A 1 84 ? -8.480 12.366 4.123 1.00 85.12 84 ASP A O 1
ATOM 651 N N . THR A 1 85 ? -8.925 13.927 5.659 1.00 89.62 85 THR A N 1
ATOM 652 C CA . THR A 1 85 ? -10.380 13.877 5.478 1.00 89.62 85 THR A CA 1
ATOM 653 C C . THR A 1 85 ? -10.851 14.230 4.063 1.00 89.62 85 THR A C 1
ATOM 655 O O . THR A 1 85 ? -11.939 13.814 3.670 1.00 89.62 85 THR A O 1
ATOM 658 N N . ARG A 1 86 ? -10.080 14.990 3.278 1.00 85.94 86 ARG A N 1
ATOM 659 C CA . ARG A 1 86 ? -10.420 15.366 1.897 1.00 85.94 86 ARG A CA 1
ATOM 660 C C . ARG A 1 86 ? -10.269 14.175 0.959 1.00 85.94 86 ARG A C 1
ATOM 662 O O . ARG A 1 86 ? -11.167 13.939 0.151 1.00 85.94 86 ARG A O 1
ATOM 669 N N . VAL A 1 87 ? -9.171 13.430 1.086 1.00 83.50 87 VAL A N 1
ATOM 670 C CA . VAL A 1 87 ? -8.905 12.207 0.311 1.00 83.50 87 VAL A CA 1
ATOM 671 C C . VAL A 1 87 ? -9.930 11.143 0.679 1.00 83.50 87 VAL A C 1
ATOM 673 O O . VAL A 1 87 ? -10.646 10.638 -0.189 1.00 83.50 87 VAL A O 1
ATOM 676 N N . THR A 1 88 ? -10.104 10.900 1.978 1.00 89.44 88 THR A N 1
ATOM 677 C CA . THR A 1 88 ? -11.047 9.889 2.469 1.00 89.44 88 THR A CA 1
ATOM 678 C C . THR A 1 88 ? -12.491 10.212 2.077 1.00 89.44 88 THR A C 1
ATOM 680 O O . THR A 1 88 ? -13.245 9.315 1.714 1.00 89.44 88 THR A O 1
ATOM 683 N N . ARG A 1 89 ? -12.895 11.491 2.042 1.00 91.38 89 ARG A N 1
ATOM 684 C CA . ARG A 1 89 ? -14.239 11.877 1.575 1.00 91.38 89 ARG A CA 1
ATOM 685 C C . ARG A 1 89 ? -14.481 11.522 0.107 1.00 91.38 89 ARG A C 1
ATOM 687 O O . ARG A 1 89 ? -15.584 11.103 -0.225 1.00 91.38 89 ARG A O 1
ATOM 694 N N . ARG A 1 90 ? -13.478 11.666 -0.768 1.00 88.69 90 ARG A N 1
ATOM 695 C CA . ARG A 1 90 ? -13.591 11.249 -2.179 1.00 88.69 90 ARG A CA 1
ATOM 696 C C . ARG A 1 90 ? -13.727 9.732 -2.298 1.00 88.69 90 ARG A C 1
ATOM 698 O O . ARG A 1 90 ? -14.544 9.264 -3.083 1.00 88.69 90 ARG A O 1
ATOM 705 N N . LEU A 1 91 ? -12.966 8.990 -1.493 1.00 88.81 91 LEU A N 1
ATOM 706 C CA . LEU A 1 91 ? -13.044 7.531 -1.429 1.00 88.81 91 LEU A CA 1
ATOM 707 C C . LEU A 1 91 ? -14.436 7.061 -0.990 1.00 88.81 91 LEU A C 1
ATOM 709 O O . LEU A 1 91 ? -15.039 6.228 -1.655 1.00 88.81 91 LEU A O 1
ATOM 713 N N . LEU A 1 92 ? -14.970 7.629 0.091 1.00 93.50 92 LEU A N 1
ATOM 714 C CA . LEU A 1 92 ? -16.297 7.278 0.602 1.00 93.50 92 LEU A CA 1
ATOM 715 C C . LEU A 1 92 ? -17.413 7.643 -0.381 1.00 93.50 92 LEU A C 1
ATOM 717 O O . LEU A 1 92 ? -18.322 6.846 -0.575 1.00 93.50 92 LEU A O 1
ATOM 721 N N . ALA A 1 93 ? -17.306 8.789 -1.063 1.00 92.00 93 ALA A N 1
ATOM 722 C CA . ALA A 1 93 ? -18.251 9.169 -2.112 1.00 92.00 93 ALA A CA 1
ATOM 723 C C . ALA A 1 93 ? -18.246 8.180 -3.291 1.00 92.00 93 ALA A C 1
ATOM 725 O O . ALA A 1 93 ? -19.302 7.866 -3.827 1.00 92.00 93 ALA A O 1
ATOM 726 N N . HIS A 1 94 ? -17.078 7.654 -3.676 1.00 89.56 94 HIS A N 1
ATOM 727 C CA . HIS A 1 94 ? -16.977 6.617 -4.708 1.00 89.56 94 HIS A CA 1
ATOM 728 C C . HIS A 1 94 ? -17.632 5.291 -4.289 1.00 89.56 94 HIS A C 1
ATOM 730 O O . HIS A 1 94 ? -18.131 4.561 -5.140 1.00 89.56 94 HIS A O 1
ATOM 736 N N . LEU A 1 95 ? -17.639 4.990 -2.989 1.00 91.19 95 LEU A N 1
ATOM 737 C CA . LEU A 1 95 ? -18.259 3.791 -2.421 1.00 91.19 95 LEU A CA 1
ATOM 738 C C . LEU A 1 95 ? -19.748 3.961 -2.082 1.00 91.19 95 LEU A C 1
ATOM 740 O O . LEU A 1 95 ? -20.360 2.992 -1.645 1.00 91.19 95 LEU A O 1
ATOM 744 N N . ASP A 1 96 ? -20.307 5.167 -2.228 1.00 93.75 96 ASP A N 1
ATOM 745 C CA . ASP A 1 96 ? -21.629 5.535 -1.693 1.00 93.75 96 ASP A CA 1
ATOM 746 C C . ASP A 1 96 ? -21.762 5.247 -0.176 1.00 93.75 96 ASP A C 1
ATOM 748 O O . ASP A 1 96 ? -22.807 4.855 0.347 1.00 93.75 96 ASP A O 1
ATOM 752 N N . ALA A 1 97 ? -20.656 5.419 0.557 1.00 94.62 97 ALA A N 1
ATOM 753 C CA . ALA A 1 97 ? -20.548 5.136 1.985 1.00 94.62 97 ALA A CA 1
ATOM 754 C C . ALA A 1 97 ? -20.672 6.417 2.824 1.00 94.62 97 ALA A C 1
ATOM 756 O O . ALA A 1 97 ? -20.067 7.446 2.518 1.00 94.62 97 ALA A O 1
ATOM 757 N N . HIS A 1 98 ? -21.410 6.331 3.935 1.00 95.50 98 HIS A N 1
ATOM 758 C CA . HIS A 1 98 ? -21.794 7.495 4.745 1.00 95.50 98 HIS A CA 1
ATOM 759 C C . HIS A 1 98 ? -21.396 7.416 6.237 1.00 95.50 98 HIS A C 1
ATOM 761 O O . HIS A 1 98 ? -22.195 7.798 7.098 1.00 95.50 98 HIS A O 1
ATOM 767 N N . PRO A 1 99 ? -20.191 6.936 6.603 1.00 95.62 99 PRO A N 1
ATOM 768 C CA . PRO A 1 99 ? -19.762 6.939 7.997 1.00 95.62 99 PRO A CA 1
ATOM 769 C C . PRO A 1 99 ? -19.494 8.365 8.496 1.00 95.62 99 PRO A C 1
ATOM 771 O O . PRO A 1 99 ? -19.204 9.285 7.721 1.00 95.62 99 PRO A O 1
ATOM 774 N N . ARG A 1 100 ? -19.507 8.556 9.822 1.00 96.12 100 ARG A N 1
ATOM 775 C CA . ARG A 1 100 ? -18.974 9.792 10.413 1.00 96.12 100 ARG A CA 1
ATOM 776 C C . ARG A 1 100 ? -17.476 9.876 10.124 1.00 96.12 100 ARG A C 1
ATOM 778 O O . ARG A 1 100 ? -16.778 8.867 10.170 1.00 96.12 100 ARG A O 1
ATOM 785 N N . LEU A 1 101 ? -16.979 11.084 9.873 1.00 95.69 101 LEU A N 1
ATOM 786 C CA . LEU A 1 101 ? -15.571 11.316 9.557 1.00 95.69 101 LEU A CA 1
ATOM 787 C C . LEU A 1 101 ? -14.877 12.087 10.683 1.00 95.69 101 LEU A C 1
ATOM 789 O O . LEU A 1 101 ? -15.354 13.145 11.096 1.00 95.69 101 LEU A O 1
ATOM 793 N N . LEU A 1 102 ? -13.729 11.593 11.140 1.00 94.44 102 LEU A N 1
ATOM 794 C CA . LEU A 1 102 ? -12.901 12.225 12.167 1.00 94.44 102 LEU A CA 1
ATOM 795 C C . LEU A 1 102 ? -11.496 12.482 11.619 1.00 94.44 102 LEU A C 1
ATOM 797 O O . LEU A 1 102 ? -10.833 11.556 11.175 1.00 94.44 102 LEU A O 1
ATOM 801 N N . SER A 1 103 ? -11.008 13.723 11.675 1.00 92.81 103 SER A N 1
ATOM 802 C CA . SER A 1 103 ? -9.609 14.006 11.320 1.00 92.81 103 SER A CA 1
ATOM 803 C C . SER A 1 103 ? -8.676 13.513 12.426 1.00 92.81 103 SER A C 1
ATOM 805 O O . SER A 1 103 ? -8.747 14.006 13.554 1.00 92.81 103 SER A O 1
ATOM 807 N N . CYS A 1 104 ? -7.801 12.564 12.100 1.00 89.12 104 CYS A N 1
ATOM 808 C CA . CYS A 1 104 ? -6.853 11.942 13.015 1.00 89.12 104 CYS A CA 1
ATOM 809 C C . CYS A 1 104 ? -5.500 11.728 12.315 1.00 89.12 104 CYS A C 1
ATOM 811 O O . CYS A 1 104 ? -5.383 10.874 11.447 1.00 89.12 104 CYS A O 1
ATOM 813 N N . HIS A 1 105 ? -4.487 12.504 12.699 1.00 85.75 105 HIS A N 1
ATOM 814 C CA . HIS A 1 105 ? -3.141 12.526 12.114 1.00 85.75 105 HIS A CA 1
ATOM 815 C C . HIS A 1 105 ? -2.071 12.726 13.210 1.00 85.75 105 HIS A C 1
ATOM 817 O O . HIS A 1 105 ? -2.401 12.975 14.375 1.00 85.75 105 HIS A O 1
ATOM 823 N N . GLU A 1 106 ? -0.775 12.688 12.870 1.00 81.25 106 GLU A N 1
ATOM 824 C CA . GLU A 1 106 ? 0.336 12.690 13.853 1.00 81.25 106 GLU A CA 1
ATOM 825 C C . GLU A 1 106 ? 0.260 13.806 14.905 1.00 81.25 106 GLU A C 1
ATOM 827 O O . GLU A 1 106 ? 0.509 13.585 16.091 1.00 81.25 106 GLU A O 1
ATOM 832 N N . HIS A 1 107 ? -0.130 15.005 14.476 1.00 84.56 107 HIS A N 1
ATOM 833 C CA . HIS A 1 107 ? -0.172 16.185 15.333 1.00 84.56 107 HIS A CA 1
ATOM 834 C C . HIS A 1 107 ? -1.398 16.247 16.256 1.00 84.56 107 HIS A C 1
ATOM 836 O O . HIS A 1 107 ? -1.409 17.045 17.194 1.00 84.56 107 HIS A O 1
ATOM 842 N N . ASN A 1 108 ? -2.450 15.456 16.004 1.00 89.38 108 ASN A N 1
ATOM 843 C CA . ASN A 1 108 ? -3.714 15.578 16.734 1.00 89.38 108 ASN A CA 1
ATOM 844 C C . ASN A 1 108 ? -4.232 14.266 17.353 1.00 89.38 108 ASN A C 1
ATOM 846 O O . ASN A 1 108 ? -5.121 14.342 18.202 1.00 89.38 108 ASN A O 1
ATOM 850 N N . TRP A 1 109 ? -3.674 13.097 17.011 1.00 89.25 109 TRP A N 1
ATOM 851 C CA . TRP A 1 109 ? -4.246 11.802 17.405 1.00 89.25 109 TRP A CA 1
ATOM 852 C C . TRP A 1 109 ? -4.393 11.642 18.919 1.00 89.25 109 TRP A C 1
ATOM 854 O O . TRP A 1 109 ? -5.406 11.131 19.380 1.00 89.25 109 TRP A O 1
ATOM 864 N N . LYS A 1 110 ? -3.451 12.161 19.720 1.00 90.75 110 LYS A N 1
ATOM 865 C CA . LYS A 1 110 ? -3.540 12.121 21.194 1.00 90.75 110 LYS A CA 1
ATOM 866 C C . LYS A 1 110 ? -4.782 12.833 21.725 1.00 90.75 110 LYS A C 1
ATOM 868 O O . LYS A 1 110 ? -5.358 12.414 22.719 1.00 90.75 110 LYS A O 1
ATOM 873 N N . ARG A 1 111 ? -5.189 13.918 21.059 1.00 93.75 111 ARG A N 1
ATOM 874 C CA . ARG A 1 111 ? -6.394 14.684 21.399 1.00 93.75 111 ARG A CA 1
ATOM 875 C C . ARG A 1 111 ? -7.664 13.965 20.945 1.00 93.75 111 ARG A C 1
ATOM 877 O O . ARG A 1 111 ? -8.698 14.130 21.577 1.00 93.75 111 ARG A O 1
ATOM 884 N N . GLN A 1 112 ? -7.583 13.200 19.857 1.00 93.56 112 GLN A N 1
ATOM 885 C CA . GLN A 1 112 ? -8.711 12.442 19.310 1.00 93.56 112 GLN A CA 1
ATOM 886 C C . GLN A 1 112 ? -8.877 11.059 19.948 1.00 93.56 112 GLN A C 1
ATOM 888 O O . GLN A 1 112 ? -9.958 10.487 19.853 1.00 93.56 112 GLN A O 1
ATOM 893 N N . LEU A 1 113 ? -7.845 10.542 20.622 1.00 92.69 113 LEU A N 1
ATOM 894 C CA . LEU A 1 113 ? -7.843 9.217 21.236 1.00 92.69 113 LEU A CA 1
ATOM 895 C C . LEU A 1 113 ? -9.058 8.971 22.149 1.00 92.69 113 LEU A C 1
ATOM 897 O O . LEU A 1 113 ? -9.694 7.944 21.948 1.00 92.69 113 LEU A O 1
ATOM 901 N N . PRO A 1 114 ? -9.462 9.880 23.065 1.00 94.81 114 PRO A N 1
ATOM 902 C CA . PRO A 1 114 ? -10.645 9.641 23.899 1.00 94.81 114 PRO A CA 1
ATOM 903 C C . PRO A 1 114 ? -11.916 9.398 23.077 1.00 94.81 114 PRO A C 1
ATOM 905 O O . PRO A 1 114 ? -12.630 8.435 23.318 1.00 94.81 114 PRO A O 1
ATOM 908 N N . ARG A 1 115 ? -12.138 10.203 22.030 1.00 94.31 115 ARG A N 1
ATOM 909 C CA . ARG A 1 115 ? -13.292 10.058 21.127 1.00 94.31 115 ARG A CA 1
ATOM 910 C C . ARG A 1 115 ? -13.246 8.767 20.311 1.00 94.31 115 ARG A C 1
ATOM 912 O O . ARG A 1 115 ? -14.287 8.238 19.942 1.00 94.31 115 ARG A O 1
ATOM 919 N N . LEU A 1 116 ? -12.044 8.294 19.981 1.00 93.56 116 LEU A N 1
ATOM 920 C CA . LEU A 1 116 ? -11.854 7.026 19.282 1.00 93.56 116 LEU A CA 1
ATOM 921 C C . LEU A 1 116 ? -12.148 5.830 20.182 1.00 93.56 116 LEU A C 1
ATOM 923 O O . LEU A 1 116 ? -12.781 4.893 19.717 1.00 93.56 116 LEU A O 1
ATOM 927 N N . LEU A 1 117 ? -11.715 5.876 21.443 1.00 94.00 117 LEU A N 1
ATOM 928 C CA . LEU A 1 117 ? -12.013 4.832 22.423 1.00 94.00 117 LEU A CA 1
ATOM 929 C C . LEU A 1 117 ? -13.516 4.776 22.722 1.00 94.00 117 LEU A C 1
ATOM 931 O O . LEU A 1 117 ? -14.093 3.703 22.636 1.00 94.00 117 LEU A O 1
ATOM 935 N N . GLU A 1 118 ? -14.170 5.927 22.917 1.00 94.12 118 GLU A N 1
ATOM 936 C CA . GLU A 1 118 ? -15.635 6.000 23.060 1.00 94.12 118 GLU A CA 1
ATOM 937 C C . GLU A 1 118 ? -16.362 5.371 21.859 1.00 94.12 118 GLU A C 1
ATOM 939 O O . GLU A 1 118 ? -17.298 4.597 22.025 1.00 94.12 118 GLU A O 1
ATOM 944 N N . ALA A 1 119 ? -15.911 5.654 20.632 1.00 94.19 119 ALA A N 1
ATOM 945 C CA . ALA A 1 119 ? -16.495 5.041 19.441 1.00 94.19 119 ALA A CA 1
ATOM 946 C C . ALA A 1 119 ? -16.227 3.527 19.353 1.00 94.19 119 ALA A C 1
ATOM 948 O O . ALA A 1 119 ? -17.082 2.788 18.871 1.00 94.19 119 ALA A O 1
ATOM 949 N N . LEU A 1 120 ? -15.060 3.069 19.816 1.00 94.06 120 LEU A N 1
ATOM 950 C CA . LEU A 1 120 ? -14.688 1.653 19.861 1.00 94.06 120 LEU A CA 1
ATOM 951 C C . LEU A 1 120 ? -15.415 0.872 20.966 1.00 94.06 120 LEU A C 1
ATOM 953 O O . LEU A 1 120 ? -15.556 -0.346 20.857 1.00 94.06 120 LEU A O 1
ATOM 957 N N . ASP A 1 121 ? -15.886 1.547 22.012 1.00 92.06 121 ASP A N 1
ATOM 958 C CA . ASP A 1 121 ? -16.773 0.958 23.018 1.00 92.06 121 ASP A CA 1
ATOM 959 C C . ASP A 1 121 ? -18.181 0.694 22.453 1.00 92.06 121 ASP A C 1
ATOM 961 O O . ASP A 1 121 ? -18.879 -0.212 22.913 1.00 92.06 121 ASP A O 1
ATOM 965 N N . GLU A 1 122 ? -18.592 1.455 21.434 1.00 90.25 122 GLU A N 1
ATOM 966 C CA . GLU A 1 122 ? -19.892 1.324 20.765 1.00 90.25 122 GLU A CA 1
ATOM 967 C C . GLU A 1 122 ? -19.862 0.379 19.550 1.00 90.25 122 GLU A C 1
ATOM 969 O O . GLU A 1 122 ? -20.879 -0.241 19.227 1.00 90.25 122 GLU A O 1
ATOM 974 N N . GLY A 1 123 ? -18.725 0.254 18.856 1.00 91.00 123 GLY A N 1
ATOM 975 C CA . GLY A 1 123 ? -18.600 -0.618 17.690 1.00 91.00 123 GLY A CA 1
ATOM 976 C C . GLY A 1 123 ? -17.268 -0.510 16.950 1.00 91.00 123 GLY A C 1
ATOM 977 O O . GLY A 1 123 ? -16.309 0.101 17.405 1.00 91.00 123 GLY A O 1
ATOM 978 N N . ASP A 1 124 ? -17.197 -1.134 15.778 1.00 95.88 124 ASP A N 1
ATOM 979 C CA . ASP A 1 124 ? -15.977 -1.136 14.970 1.00 95.88 124 ASP A CA 1
ATOM 980 C C . ASP A 1 124 ? -15.659 0.254 14.394 1.00 95.88 124 ASP A C 1
ATOM 982 O O . ASP A 1 124 ? -16.545 1.010 13.999 1.00 95.88 124 ASP A O 1
ATOM 986 N N . VAL A 1 125 ? -14.373 0.583 14.279 1.00 96.19 125 VAL A N 1
ATOM 987 C CA . VAL A 1 125 ? -13.901 1.862 13.726 1.00 96.19 125 VAL A CA 1
ATOM 988 C C . VAL A 1 125 ? -12.857 1.590 12.653 1.00 96.19 125 VAL A C 1
ATOM 990 O O . VAL A 1 125 ? -12.025 0.698 12.801 1.00 96.19 125 VAL A O 1
ATOM 993 N N . ALA A 1 126 ? -12.861 2.372 11.574 1.00 95.00 126 ALA A N 1
ATOM 994 C CA . ALA A 1 126 ? -11.781 2.339 10.590 1.00 95.00 126 ALA A CA 1
ATOM 995 C C . ALA A 1 126 ? -10.830 3.529 10.761 1.00 95.00 126 ALA A C 1
ATOM 997 O O . ALA A 1 126 ? -11.262 4.651 11.010 1.00 95.00 126 ALA A O 1
ATOM 998 N N . LEU A 1 127 ? -9.537 3.287 10.571 1.00 92.50 127 LEU A N 1
ATOM 999 C CA . LEU A 1 127 ? -8.499 4.296 10.400 1.00 92.50 127 LEU A CA 1
ATOM 1000 C C . LEU A 1 127 ? -8.005 4.236 8.950 1.00 92.50 127 LEU A C 1
ATOM 1002 O O . LEU A 1 127 ? -7.368 3.260 8.566 1.00 92.50 127 LEU A O 1
ATOM 1006 N N . ALA A 1 128 ? -8.309 5.259 8.159 1.00 89.69 128 ALA A N 1
ATOM 1007 C CA . ALA A 1 128 ? -7.832 5.440 6.794 1.00 89.69 128 ALA A CA 1
ATOM 1008 C C . ALA A 1 128 ? -6.504 6.211 6.799 1.00 89.69 128 ALA A C 1
ATOM 1010 O O . ALA A 1 128 ? -6.432 7.313 7.350 1.00 89.69 128 ALA A O 1
ATOM 1011 N N . THR A 1 129 ? -5.470 5.624 6.198 1.00 79.81 129 THR A N 1
ATOM 1012 C CA . THR A 1 129 ? -4.123 6.207 6.121 1.00 79.81 129 THR A CA 1
ATOM 1013 C C . THR A 1 129 ? -3.878 6.859 4.760 1.00 79.81 129 THR A C 1
ATOM 1015 O O . THR A 1 129 ? -4.438 6.394 3.765 1.00 79.81 129 THR A O 1
ATOM 1018 N N . ASP A 1 130 ? -3.073 7.926 4.687 1.00 65.38 130 ASP A N 1
ATOM 1019 C CA . ASP A 1 130 ? -2.897 8.700 3.443 1.00 65.38 130 ASP A CA 1
ATOM 1020 C C . ASP A 1 130 ? -1.944 8.055 2.424 1.00 65.38 130 ASP A C 1
ATOM 1022 O O . ASP A 1 130 ? -1.945 8.447 1.255 1.00 65.38 130 ASP A O 1
ATOM 1026 N N . ALA A 1 131 ? -1.139 7.060 2.815 1.00 51.97 131 ALA A N 1
ATOM 1027 C CA . ALA A 1 131 ? -0.142 6.479 1.918 1.00 51.97 131 ALA A CA 1
ATOM 1028 C C . ALA A 1 131 ? 0.044 4.967 2.098 1.00 51.97 131 ALA A C 1
ATOM 1030 O O . ALA A 1 131 ? 1.141 4.456 2.339 1.00 51.97 131 ALA A O 1
ATOM 1031 N N . GLY A 1 132 ? -1.029 4.230 1.828 1.00 57.22 132 GLY A N 1
ATOM 1032 C CA . GLY A 1 132 ? -0.933 2.820 1.496 1.00 57.22 132 GLY A CA 1
ATOM 1033 C C . GLY A 1 132 ? -0.873 1.855 2.675 1.00 57.22 132 GLY A C 1
ATOM 1034 O O . GLY A 1 132 ? -1.595 2.024 3.645 1.00 57.22 132 GLY A O 1
ATOM 1035 N N . SER A 1 133 ? -0.101 0.765 2.571 1.00 56.59 133 SER A N 1
ATOM 1036 C CA . SER A 1 133 ? -0.099 -0.298 3.593 1.00 56.59 133 SER A CA 1
ATOM 1037 C C . SER A 1 133 ? 0.210 0.228 5.012 1.00 56.59 133 SER A C 1
ATOM 1039 O O . SER A 1 133 ? 1.286 0.807 5.209 1.00 56.59 133 SER A O 1
ATOM 1041 N N . PRO A 1 134 ? -0.656 -0.076 6.005 1.00 52.94 134 PRO A N 1
ATOM 1042 C CA . PRO A 1 134 ? -0.472 0.310 7.399 1.00 52.94 134 PRO A CA 1
ATOM 1043 C C . PRO A 1 134 ? 0.949 0.056 7.917 1.00 52.94 134 PRO A C 1
ATOM 1045 O O . PRO A 1 134 ? 1.457 -1.061 7.806 1.00 52.94 134 PRO A O 1
ATOM 1048 N N . ALA A 1 135 ? 1.544 1.071 8.553 1.00 49.97 135 ALA A N 1
ATOM 1049 C CA . ALA A 1 135 ? 2.851 1.037 9.234 1.00 49.97 135 ALA A CA 1
ATOM 1050 C C . ALA A 1 135 ? 4.123 1.108 8.356 1.00 49.97 135 ALA A C 1
ATOM 1052 O O . ALA A 1 135 ? 5.221 0.959 8.896 1.00 49.97 135 ALA A O 1
ATOM 1053 N N . ILE A 1 136 ? 4.016 1.391 7.049 1.00 51.94 136 ILE A N 1
ATOM 1054 C CA . ILE A 1 136 ? 5.189 1.688 6.196 1.00 51.94 136 ILE A CA 1
ATOM 1055 C C . ILE A 1 136 ? 5.477 3.194 6.109 1.00 51.94 136 ILE A C 1
ATOM 1057 O O . ILE A 1 136 ? 6.640 3.598 6.139 1.00 51.94 136 ILE A O 1
ATOM 1061 N N . SER A 1 137 ? 4.450 4.040 6.016 1.00 43.50 137 SER A N 1
ATOM 1062 C CA . SER A 1 137 ? 4.620 5.499 5.887 1.00 43.50 137 SER A CA 1
ATOM 1063 C C . SER A 1 137 ? 3.584 6.311 6.663 1.00 43.50 137 SER A C 1
ATOM 1065 O O . SER A 1 137 ? 3.501 7.519 6.474 1.00 43.50 137 SER A O 1
ATOM 1067 N N . ASP A 1 138 ? 2.843 5.671 7.571 1.00 54.72 138 ASP A N 1
ATOM 1068 C CA . ASP A 1 138 ? 1.703 6.317 8.215 1.00 54.72 138 ASP A CA 1
ATOM 1069 C C . ASP A 1 138 ? 2.022 6.846 9.620 1.00 54.72 138 ASP A C 1
ATOM 1071 O O . ASP A 1 138 ? 2.631 6.142 10.446 1.00 54.72 138 ASP A O 1
ATOM 1075 N N . PRO A 1 139 ? 1.488 8.019 9.979 1.00 50.94 139 PRO A N 1
ATOM 1076 C CA . PRO A 1 139 ? 1.336 8.430 11.360 1.00 50.94 139 PRO A CA 1
ATOM 1077 C C . PRO A 1 139 ? 0.230 7.622 12.051 1.00 50.94 139 PRO A C 1
ATOM 1079 O O . PRO A 1 139 ? -0.896 8.072 12.222 1.00 50.94 139 PRO A O 1
ATOM 1082 N N . GLY A 1 140 ? 0.553 6.406 12.490 1.00 64.62 140 GLY A N 1
ATOM 1083 C CA . GLY A 1 140 ? -0.428 5.531 13.150 1.00 64.62 140 GLY A CA 1
ATOM 1084 C C . GLY A 1 140 ? 0.101 4.732 14.333 1.00 64.62 140 GLY A C 1
ATOM 1085 O O . GLY A 1 140 ? -0.685 4.310 15.177 1.00 64.62 140 GLY A O 1
ATOM 1086 N N . ALA A 1 141 ? 1.420 4.551 14.455 1.00 72.00 141 ALA A N 1
ATOM 1087 C CA . ALA A 1 141 ? 1.996 3.632 15.442 1.00 72.00 141 ALA A CA 1
ATOM 1088 C C . ALA A 1 141 ? 1.631 3.992 16.893 1.00 72.00 141 ALA A C 1
ATOM 1090 O O . ALA A 1 141 ? 1.299 3.109 17.680 1.00 72.00 141 ALA A O 1
ATOM 1091 N N . GLY A 1 142 ? 1.652 5.285 17.237 1.00 77.69 142 GLY A N 1
ATOM 1092 C CA . GLY A 1 142 ? 1.273 5.754 18.573 1.00 77.69 142 GLY A CA 1
ATOM 1093 C C . GLY A 1 142 ? -0.211 5.548 18.880 1.00 77.69 142 GLY A C 1
ATOM 1094 O O . GLY A 1 142 ? -0.552 5.112 19.975 1.00 77.69 142 GLY A O 1
ATOM 1095 N N . LEU A 1 143 ? -1.081 5.803 17.899 1.00 84.50 143 LEU A N 1
ATOM 1096 C CA . LEU A 1 143 ? -2.522 5.595 18.030 1.00 84.50 143 LEU A CA 1
ATOM 1097 C C . LEU A 1 143 ? -2.861 4.105 18.160 1.00 84.50 143 LEU A C 1
ATOM 1099 O O . LEU A 1 143 ? -3.585 3.722 19.070 1.00 84.50 143 LEU A O 1
ATOM 1103 N N . VAL A 1 144 ? -2.295 3.263 17.292 1.00 85.19 144 VAL A N 1
ATOM 1104 C CA . VAL A 1 144 ? -2.474 1.804 17.318 1.00 85.19 144 VAL A CA 1
ATOM 1105 C C . VAL A 1 144 ? -2.011 1.214 18.646 1.00 85.19 144 VAL A C 1
ATOM 1107 O O . VAL A 1 144 ? -2.724 0.402 19.230 1.00 85.19 144 VAL A O 1
ATOM 1110 N N . ALA A 1 145 ? -0.844 1.638 19.142 1.00 82.62 145 ALA A N 1
ATOM 1111 C CA . ALA A 1 145 ? -0.344 1.199 20.438 1.00 82.62 145 ALA A CA 1
ATOM 1112 C C . ALA A 1 145 ? -1.300 1.599 21.568 1.00 82.62 145 ALA A C 1
ATOM 1114 O O . ALA A 1 145 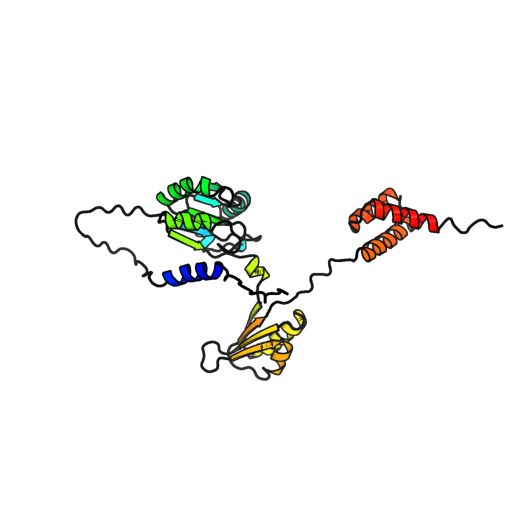? -1.676 0.745 22.362 1.00 82.62 145 ALA A O 1
ATOM 1115 N N . ALA A 1 146 ? -1.758 2.854 21.593 1.00 85.94 146 ALA A N 1
ATOM 1116 C CA . ALA A 1 146 ? -2.679 3.337 22.619 1.00 85.94 146 ALA A CA 1
ATOM 1117 C C . ALA A 1 146 ? -4.040 2.614 22.593 1.00 85.94 146 ALA A C 1
ATOM 1119 O O . ALA A 1 146 ? -4.601 2.311 23.641 1.00 85.94 146 ALA A O 1
ATOM 1120 N N . VAL A 1 147 ? -4.557 2.297 21.403 1.00 87.19 147 VAL A N 1
ATOM 1121 C CA . VAL A 1 147 ? -5.808 1.540 21.230 1.00 87.19 147 VAL A CA 1
ATOM 1122 C C . VAL A 1 147 ? -5.651 0.093 21.706 1.00 87.19 147 VAL A C 1
ATOM 1124 O O . VAL A 1 147 ? -6.524 -0.427 22.399 1.00 87.19 147 VAL A O 1
ATOM 1127 N N . ALA A 1 148 ? -4.518 -0.542 21.398 1.00 81.38 148 ALA A N 1
ATOM 1128 C CA . ALA A 1 148 ? -4.207 -1.882 21.889 1.00 81.38 148 ALA A CA 1
ATOM 1129 C C . ALA A 1 148 ? -3.983 -1.909 23.414 1.00 81.38 148 ALA A C 1
ATOM 1131 O O . ALA A 1 148 ? -4.407 -2.851 24.080 1.00 81.38 148 ALA A O 1
ATOM 1132 N N . GLU A 1 149 ? -3.340 -0.882 23.981 1.00 85.88 149 GLU A N 1
ATOM 1133 C CA . GLU A 1 149 ? -3.157 -0.713 25.431 1.00 85.88 149 GLU A CA 1
ATOM 1134 C C . GLU A 1 149 ? -4.489 -0.511 26.164 1.00 85.88 149 GLU A C 1
ATOM 1136 O O . GLU A 1 149 ? -4.644 -0.995 27.284 1.00 85.88 149 GLU A O 1
ATOM 1141 N N . ALA A 1 150 ? -5.466 0.132 25.519 1.00 87.00 150 ALA A N 1
ATOM 1142 C CA . ALA A 1 150 ? -6.832 0.270 26.022 1.00 87.00 150 ALA A CA 1
ATOM 1143 C C . ALA A 1 150 ? -7.663 -1.030 25.932 1.00 87.00 150 ALA A C 1
ATOM 1145 O O . ALA A 1 150 ? -8.791 -1.068 26.410 1.00 87.00 150 ALA A O 1
ATOM 1146 N N . GLY A 1 151 ? -7.110 -2.109 25.365 1.00 85.00 151 GLY A N 1
ATOM 1147 C CA . GLY A 1 151 ? -7.742 -3.430 25.324 1.00 85.00 151 GLY A CA 1
ATOM 1148 C C . GLY A 1 151 ? -8.560 -3.724 24.064 1.00 85.00 151 GLY A C 1
ATOM 1149 O O . GLY A 1 151 ? -9.135 -4.809 23.971 1.00 85.00 151 GLY A O 1
ATOM 1150 N N . HIS A 1 152 ? -8.587 -2.819 23.081 1.00 87.81 152 HIS A N 1
ATOM 1151 C CA . HIS A 1 152 ? -9.281 -3.049 21.813 1.00 87.81 152 HIS A CA 1
ATOM 1152 C C . HIS A 1 152 ? -8.455 -3.890 20.839 1.00 87.81 152 HIS A C 1
ATOM 1154 O O . HIS A 1 152 ? -7.220 -3.867 20.828 1.00 87.81 152 HIS A O 1
ATOM 1160 N N . SER A 1 153 ? -9.154 -4.619 19.968 1.00 86.44 153 SER A N 1
ATOM 1161 C CA . SER A 1 153 ? -8.512 -5.354 18.879 1.00 86.44 153 SER A CA 1
ATOM 1162 C C . SER A 1 153 ? -8.070 -4.393 17.780 1.00 86.44 153 SER A C 1
ATOM 1164 O O . SER A 1 153 ? -8.813 -3.492 17.399 1.00 86.44 153 SER A O 1
ATOM 1166 N N . VAL A 1 154 ? -6.879 -4.617 17.225 1.00 84.00 154 VAL A N 1
ATOM 1167 C CA . VAL A 1 154 ? -6.391 -3.887 16.050 1.00 84.00 154 VAL A CA 1
ATOM 1168 C C . VAL A 1 154 ? -6.156 -4.873 14.918 1.00 84.00 154 VAL A C 1
ATOM 1170 O O . VAL A 1 154 ? -5.421 -5.849 15.074 1.00 84.00 154 VAL A O 1
ATOM 1173 N N . VAL A 1 155 ? -6.766 -4.608 13.766 1.00 82.75 155 VAL A N 1
ATOM 1174 C CA . VAL A 1 155 ? -6.651 -5.437 12.565 1.00 82.75 155 VAL A CA 1
ATOM 1175 C C . VAL A 1 155 ? -6.181 -4.569 11.410 1.00 82.75 155 VAL A C 1
ATOM 1177 O O . VAL A 1 155 ? -6.851 -3.623 11.010 1.00 82.75 155 VAL A O 1
ATOM 1180 N N . THR A 1 156 ? -5.032 -4.903 10.835 1.00 81.88 156 THR A N 1
ATOM 1181 C CA . THR A 1 156 ? -4.546 -4.234 9.629 1.00 81.88 156 THR A CA 1
ATOM 1182 C C . THR A 1 156 ? -5.198 -4.842 8.388 1.00 81.88 156 THR A C 1
ATOM 1184 O O . THR A 1 156 ? -5.291 -6.063 8.230 1.00 81.88 156 THR A O 1
ATOM 1187 N N . ILE A 1 157 ? -5.674 -3.977 7.497 1.00 80.88 157 ILE A N 1
ATOM 1188 C CA . ILE A 1 157 ? -6.207 -4.333 6.188 1.00 80.88 157 ILE A CA 1
ATOM 1189 C C . ILE A 1 157 ? -5.152 -3.942 5.153 1.00 80.88 157 ILE A C 1
ATOM 1191 O O . ILE A 1 157 ? -4.834 -2.755 5.034 1.00 80.88 157 ILE A O 1
ATOM 1195 N N . PRO A 1 158 ? -4.583 -4.917 4.423 1.00 72.12 158 PRO A N 1
ATOM 1196 C CA . PRO A 1 158 ? -3.559 -4.627 3.434 1.00 72.12 158 PRO A CA 1
ATOM 1197 C C . PRO A 1 158 ? -4.133 -3.764 2.304 1.00 72.12 158 PRO 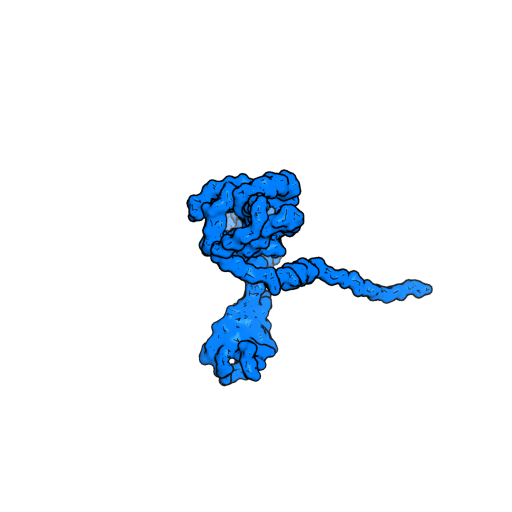A C 1
ATOM 1199 O O . PRO A 1 158 ? -5.308 -3.887 1.943 1.00 72.12 158 PRO A O 1
ATOM 1202 N N . GLY A 1 159 ? -3.279 -2.915 1.738 1.00 71.44 159 GLY A N 1
ATOM 1203 C CA . GLY A 1 159 ? -3.592 -2.023 0.625 1.00 71.44 159 GLY A CA 1
ATOM 1204 C C . GLY A 1 159 ? -2.335 -1.713 -0.186 1.00 71.44 159 GLY A C 1
ATOM 1205 O O . GLY A 1 159 ? -1.225 -2.061 0.229 1.00 71.44 159 GLY A O 1
ATOM 1206 N N . VAL A 1 160 ? -2.499 -1.075 -1.345 1.00 67.38 160 VAL A N 1
ATOM 1207 C CA . VAL A 1 160 ? -1.364 -0.649 -2.182 1.00 67.38 160 VAL A CA 1
ATOM 1208 C C . VAL A 1 160 ? -0.383 0.195 -1.378 1.00 67.38 160 VAL A C 1
ATOM 1210 O O . VAL A 1 160 ? -0.804 0.987 -0.557 1.00 67.38 160 VAL A O 1
ATOM 1213 N N . SER A 1 161 ? 0.924 0.040 -1.575 1.00 65.69 161 SER A N 1
ATOM 1214 C CA . SER A 1 161 ? 1.930 0.933 -0.988 1.00 65.69 161 SER A CA 1
ATOM 1215 C C . SER A 1 161 ? 2.821 1.473 -2.093 1.00 65.69 161 SER A C 1
ATOM 1217 O O . SER A 1 161 ? 3.337 0.703 -2.905 1.00 65.69 161 SER A O 1
ATOM 1219 N N . ALA A 1 162 ? 3.010 2.797 -2.109 1.00 56.94 162 ALA A N 1
ATOM 1220 C CA . ALA A 1 162 ? 3.889 3.469 -3.064 1.00 56.94 162 ALA A CA 1
ATOM 1221 C C . ALA A 1 162 ? 5.325 2.946 -2.951 1.00 56.94 162 ALA A C 1
ATOM 1223 O O . ALA A 1 162 ? 5.996 2.772 -3.959 1.00 56.94 162 ALA A O 1
ATOM 1224 N N . VAL A 1 163 ? 5.757 2.608 -1.732 1.00 50.19 163 VAL A N 1
ATOM 1225 C CA . VAL A 1 163 ? 7.067 2.015 -1.461 1.00 50.19 163 VAL A CA 1
ATOM 1226 C C . VAL A 1 163 ? 7.154 0.609 -2.048 1.00 50.19 163 VAL A C 1
ATOM 1228 O O . VAL A 1 163 ? 8.106 0.339 -2.758 1.00 50.19 163 VAL A O 1
ATOM 1231 N N . THR A 1 164 ? 6.171 -0.278 -1.853 1.00 54.44 164 THR A N 1
ATOM 1232 C CA . THR A 1 164 ? 6.200 -1.598 -2.520 1.00 54.44 164 THR A CA 1
ATOM 1233 C C . THR A 1 164 ? 6.073 -1.496 -4.037 1.00 54.44 164 THR A C 1
ATOM 1235 O O . THR A 1 164 ? 6.757 -2.231 -4.736 1.00 54.44 164 THR A O 1
ATOM 1238 N N . ALA A 1 165 ? 5.251 -0.580 -4.555 1.00 53.31 165 ALA A N 1
ATOM 1239 C CA . ALA A 1 165 ? 5.086 -0.375 -5.992 1.00 53.31 165 ALA A CA 1
ATOM 1240 C C . ALA A 1 165 ? 6.380 0.154 -6.636 1.00 53.31 165 ALA A C 1
ATOM 1242 O O . ALA A 1 165 ? 6.799 -0.351 -7.670 1.00 53.31 165 ALA A O 1
ATOM 1243 N N . ALA A 1 166 ? 7.057 1.103 -5.984 1.00 46.97 166 ALA A N 1
ATOM 1244 C CA . ALA A 1 166 ? 8.338 1.645 -6.432 1.00 46.97 166 ALA A CA 1
ATOM 1245 C C . ALA A 1 166 ? 9.525 0.691 -6.187 1.00 46.97 166 ALA A C 1
ATOM 1247 O O . ALA A 1 166 ? 10.473 0.690 -6.962 1.00 46.97 166 ALA A O 1
ATOM 1248 N N . LEU A 1 167 ? 9.486 -0.130 -5.129 1.00 42.06 167 LEU A N 1
ATOM 1249 C CA . LEU A 1 167 ? 10.518 -1.122 -4.784 1.00 42.06 167 LEU A CA 1
ATOM 1250 C C . LEU A 1 167 ? 10.317 -2.484 -5.457 1.00 42.06 167 LEU A C 1
ATOM 1252 O O . LEU A 1 167 ? 11.047 -3.419 -5.127 1.00 42.06 167 LEU A O 1
ATOM 1256 N N . SER A 1 168 ? 9.326 -2.648 -6.335 1.00 48.50 168 SER A N 1
ATOM 1257 C CA . SER A 1 168 ? 9.012 -3.952 -6.920 1.00 48.50 168 SER A CA 1
ATOM 1258 C C . SER A 1 168 ? 10.175 -4.467 -7.772 1.00 48.50 168 SER A C 1
ATOM 1260 O O . SER A 1 168 ? 10.267 -4.210 -8.965 1.00 48.50 168 SER A O 1
ATOM 1262 N N . THR A 1 169 ? 11.044 -5.252 -7.138 1.00 56.03 169 THR A N 1
ATOM 1263 C CA . THR A 1 169 ? 11.710 -6.403 -7.741 1.00 56.03 169 THR A CA 1
ATOM 1264 C C . THR A 1 169 ? 10.656 -7.147 -8.560 1.00 56.03 169 THR A C 1
ATOM 1266 O O . THR A 1 169 ? 9.677 -7.640 -7.996 1.00 56.03 169 THR A O 1
ATOM 1269 N N . LEU A 1 170 ? 10.787 -7.157 -9.885 1.00 62.53 170 LEU A N 1
ATOM 1270 C CA . LEU A 1 170 ? 9.795 -7.780 -10.757 1.00 62.53 170 LEU A CA 1
ATOM 1271 C C . LEU A 1 170 ? 9.916 -9.301 -10.600 1.00 62.53 170 LEU A C 1
ATOM 1273 O O . LEU A 1 170 ? 10.955 -9.882 -10.910 1.00 62.53 170 LEU A O 1
ATOM 1277 N N . VAL A 1 171 ? 8.873 -9.941 -10.065 1.00 66.31 171 VAL A N 1
ATOM 1278 C CA . VAL A 1 171 ? 8.824 -11.398 -9.890 1.00 66.31 171 VAL A CA 1
ATOM 1279 C C . VAL A 1 171 ? 7.939 -12.001 -10.969 1.00 66.31 171 VAL A C 1
ATOM 1281 O O . VAL A 1 171 ? 6.748 -11.704 -11.043 1.00 66.31 171 VAL A O 1
ATOM 1284 N N . LEU A 1 172 ? 8.522 -12.858 -11.799 1.00 64.31 172 LEU A N 1
ATOM 1285 C CA . LEU A 1 172 ? 7.843 -13.552 -12.883 1.00 64.31 172 LEU A CA 1
ATOM 1286 C C . LEU A 1 172 ? 7.756 -15.039 -12.552 1.00 64.31 172 LEU A C 1
ATOM 1288 O O . LEU A 1 172 ? 8.764 -15.672 -12.238 1.00 64.31 172 LEU A O 1
ATOM 1292 N N . PHE A 1 173 ? 6.563 -15.609 -12.669 1.00 71.94 173 PHE A N 1
ATOM 1293 C CA . PHE A 1 173 ? 6.407 -17.058 -12.752 1.00 71.94 173 PHE A CA 1
ATOM 1294 C C . PHE A 1 173 ? 6.505 -17.454 -14.213 1.00 71.94 173 PHE A C 1
ATOM 1296 O O . PHE A 1 173 ? 5.792 -16.893 -15.046 1.00 71.94 173 PHE A O 1
ATOM 1303 N N . GLU A 1 174 ? 7.382 -18.401 -14.528 1.00 71.31 174 GLU A N 1
ATOM 1304 C CA . GLU A 1 174 ? 7.647 -18.743 -15.915 1.00 71.31 174 GLU A CA 1
ATOM 1305 C C . GLU A 1 174 ? 7.680 -20.249 -16.160 1.00 71.31 174 GLU A C 1
ATOM 1307 O O . GLU A 1 174 ? 8.160 -21.054 -15.359 1.00 71.31 174 GLU A O 1
ATOM 1312 N N . SER A 1 175 ? 7.138 -20.628 -17.312 1.00 71.00 175 SER A N 1
ATOM 1313 C CA . SER A 1 175 ? 7.162 -21.993 -17.811 1.00 71.00 175 SER A CA 1
ATOM 1314 C C . SER A 1 175 ? 8.521 -22.310 -18.454 1.00 71.00 175 SER A C 1
ATOM 1316 O O . SER A 1 175 ? 9.140 -21.439 -19.072 1.00 71.00 175 SER A O 1
ATOM 1318 N N . PRO A 1 176 ? 8.989 -23.569 -18.397 1.00 82.75 176 PRO A N 1
ATOM 1319 C CA . PRO A 1 176 ? 10.323 -23.931 -18.877 1.00 82.75 176 PRO A CA 1
ATOM 1320 C C . PRO A 1 176 ? 10.538 -23.594 -20.360 1.00 82.75 176 PRO A C 1
ATOM 1322 O O . PRO A 1 176 ? 11.605 -23.130 -20.743 1.00 82.75 176 PRO A O 1
ATOM 1325 N N . HIS A 1 177 ? 9.515 -23.759 -21.202 1.00 86.75 177 HIS A N 1
ATOM 1326 C CA . HIS A 1 177 ? 9.618 -23.506 -22.643 1.00 86.75 177 HIS A CA 1
ATOM 1327 C C . HIS A 1 177 ? 9.633 -22.012 -23.012 1.00 86.75 177 HIS A C 1
ATOM 1329 O O . HIS A 1 177 ? 10.018 -21.677 -24.129 1.00 86.75 177 HIS A O 1
ATOM 1335 N N . ARG A 1 178 ? 9.246 -21.120 -22.091 1.00 75.50 178 ARG A N 1
ATOM 1336 C CA . ARG A 1 178 ? 9.260 -19.660 -22.287 1.00 75.50 178 ARG A CA 1
ATOM 1337 C C . ARG A 1 178 ? 10.408 -18.964 -21.565 1.00 75.50 178 ARG A C 1
ATOM 1339 O O . ARG A 1 178 ? 10.764 -17.863 -21.963 1.00 75.50 178 ARG A O 1
ATOM 1346 N N . LEU A 1 179 ? 11.028 -19.616 -20.576 1.00 79.00 179 LEU A N 1
ATOM 1347 C CA . LEU A 1 179 ? 12.071 -19.027 -19.730 1.00 79.00 179 LEU A CA 1
ATOM 1348 C C . LEU A 1 179 ? 13.164 -18.312 -20.531 1.00 79.00 179 LEU A C 1
ATOM 1350 O O . LEU A 1 179 ? 13.534 -17.195 -20.196 1.00 79.00 179 LEU A O 1
ATOM 1354 N N . ARG A 1 180 ? 13.656 -18.928 -21.611 1.00 91.25 180 ARG A N 1
ATOM 1355 C CA . ARG A 1 180 ? 14.712 -18.326 -22.435 1.00 91.25 180 ARG A CA 1
ATOM 1356 C C . ARG A 1 180 ? 14.250 -17.052 -23.144 1.00 91.25 180 ARG A C 1
ATOM 1358 O O . ARG A 1 180 ? 14.970 -16.070 -23.097 1.00 91.25 180 ARG A O 1
ATOM 1365 N N . ALA A 1 181 ? 13.062 -17.054 -23.749 1.00 78.69 181 ALA A N 1
ATOM 1366 C CA . ALA A 1 181 ? 12.523 -15.859 -24.401 1.00 78.69 181 ALA A CA 1
ATOM 1367 C C . ALA A 1 181 ? 12.324 -14.722 -23.386 1.00 78.69 181 ALA A C 1
ATOM 1369 O O . ALA A 1 181 ? 12.786 -13.612 -23.610 1.00 78.69 181 ALA A O 1
ATOM 1370 N N . THR A 1 182 ? 11.756 -15.038 -22.219 1.00 68.44 182 THR A N 1
ATOM 1371 C CA . THR A 1 182 ? 11.566 -14.076 -21.128 1.00 68.44 182 THR A CA 1
ATOM 1372 C C . THR A 1 182 ? 12.896 -13.507 -20.619 1.00 68.44 182 THR A C 1
ATOM 1374 O O . THR A 1 182 ? 12.994 -12.309 -20.386 1.00 68.44 182 THR A O 1
ATOM 1377 N N . LEU A 1 183 ? 13.942 -14.330 -20.466 1.00 80.06 183 LEU A N 1
ATOM 1378 C CA . LEU A 1 183 ? 15.272 -13.857 -20.059 1.00 80.06 183 LEU A CA 1
ATOM 1379 C C . LEU A 1 183 ? 15.934 -12.964 -21.122 1.00 80.06 183 LEU A C 1
ATOM 1381 O O . LEU A 1 183 ? 16.612 -12.011 -20.751 1.00 80.06 183 LEU A O 1
ATOM 1385 N N . THR A 1 184 ? 15.722 -13.240 -22.413 1.00 77.38 184 THR A N 1
ATOM 1386 C CA . THR A 1 184 ? 16.161 -12.357 -23.507 1.00 77.38 184 THR A CA 1
ATOM 1387 C C . THR A 1 184 ? 15.461 -11.004 -23.433 1.00 77.38 184 THR A C 1
ATOM 1389 O O . THR A 1 184 ? 16.139 -9.983 -23.385 1.00 77.38 184 THR A O 1
ATOM 1392 N N . ASP A 1 185 ? 14.132 -10.988 -23.302 1.00 69.94 185 ASP A N 1
ATOM 1393 C CA . ASP A 1 185 ? 13.366 -9.741 -23.191 1.00 69.94 185 ASP A CA 1
ATOM 1394 C C . ASP A 1 185 ? 13.785 -8.915 -21.958 1.00 69.94 185 ASP A C 1
ATOM 1396 O O . ASP A 1 185 ? 13.864 -7.691 -22.025 1.00 69.94 185 ASP A O 1
ATOM 1400 N N . ILE A 1 186 ? 14.089 -9.572 -20.830 1.00 70.44 186 ILE A N 1
ATOM 1401 C CA . ILE A 1 186 ? 14.599 -8.917 -19.612 1.00 70.44 186 ILE A CA 1
ATOM 1402 C C . ILE A 1 186 ? 15.975 -8.295 -19.855 1.00 70.44 186 ILE A C 1
ATOM 1404 O O . ILE A 1 186 ? 16.198 -7.158 -19.439 1.00 70.44 186 ILE A O 1
ATOM 1408 N N . ALA A 1 187 ? 16.893 -9.031 -20.488 1.00 75.88 187 ALA A N 1
ATOM 1409 C CA . ALA A 1 187 ? 18.236 -8.537 -20.772 1.00 75.88 187 ALA A CA 1
ATOM 1410 C C . ALA A 1 187 ? 18.184 -7.282 -21.656 1.00 75.88 187 ALA A C 1
ATOM 1412 O O . ALA A 1 187 ? 18.838 -6.286 -21.348 1.00 75.88 187 ALA A O 1
ATOM 1413 N N . ASP A 1 188 ? 17.339 -7.300 -22.686 1.00 64.88 188 ASP A N 1
ATOM 1414 C CA . ASP A 1 188 ? 17.223 -6.207 -23.648 1.00 64.88 188 ASP A CA 1
ATOM 1415 C C . ASP A 1 188 ? 16.474 -4.994 -23.072 1.00 64.88 188 ASP A C 1
ATOM 1417 O O . ASP A 1 188 ? 16.930 -3.857 -23.196 1.00 64.88 188 ASP A O 1
ATOM 1421 N N . ALA A 1 189 ? 15.325 -5.206 -22.421 1.00 63.50 189 ALA A N 1
ATOM 1422 C CA . ALA A 1 189 ? 14.453 -4.112 -21.985 1.00 63.50 189 ALA A CA 1
ATOM 1423 C C . ALA A 1 189 ? 14.930 -3.411 -20.706 1.00 63.50 189 ALA A C 1
ATOM 1425 O O . ALA A 1 189 ? 14.594 -2.247 -20.484 1.00 63.50 189 ALA A O 1
ATOM 1426 N N . LEU A 1 190 ? 15.667 -4.118 -19.844 1.00 64.38 190 LEU A N 1
ATOM 1427 C CA . LEU A 1 190 ? 16.064 -3.636 -18.516 1.00 64.38 190 LEU A CA 1
ATOM 1428 C C . LEU A 1 190 ? 17.583 -3.453 -18.379 1.00 64.38 190 LEU A C 1
ATOM 1430 O O . LEU A 1 190 ? 18.078 -3.337 -17.260 1.00 64.38 190 LEU A O 1
ATOM 1434 N N . ASN A 1 191 ? 18.299 -3.406 -19.509 1.00 72.62 191 ASN A N 1
ATOM 1435 C CA . ASN A 1 191 ? 19.749 -3.211 -19.590 1.00 72.62 191 ASN A CA 1
ATOM 1436 C C . ASN A 1 191 ? 20.542 -4.231 -18.747 1.00 72.62 191 ASN A C 1
ATOM 1438 O O . ASN A 1 191 ? 21.340 -3.868 -17.885 1.00 72.62 191 ASN A O 1
ATOM 1442 N N . ASP A 1 192 ? 20.268 -5.512 -18.998 1.00 77.81 192 ASP A N 1
ATOM 1443 C CA . ASP A 1 192 ? 20.862 -6.686 -18.348 1.00 77.81 192 ASP A CA 1
ATOM 1444 C C . ASP A 1 192 ? 20.919 -6.606 -16.808 1.00 77.81 192 ASP A C 1
ATOM 1446 O O . ASP A 1 192 ? 21.996 -6.577 -16.200 1.00 77.81 192 ASP A O 1
ATOM 1450 N N . PRO A 1 193 ? 19.752 -6.559 -16.140 1.00 76.62 193 PRO A N 1
ATOM 1451 C CA . PRO A 1 193 ? 19.691 -6.316 -14.708 1.00 76.62 193 PRO A CA 1
ATOM 1452 C C . PRO A 1 193 ? 20.200 -7.523 -13.902 1.00 76.62 193 PRO A C 1
ATOM 1454 O O . PRO A 1 193 ? 20.181 -8.663 -14.382 1.00 76.62 193 PRO A O 1
ATOM 1457 N N . PRO A 1 194 ? 20.587 -7.325 -12.628 1.00 83.50 194 PRO A N 1
ATOM 1458 C CA . PRO A 1 194 ? 20.833 -8.441 -11.723 1.00 83.50 194 PRO A CA 1
ATOM 1459 C C . PRO A 1 194 ? 19.535 -9.222 -11.489 1.00 83.50 194 PRO A C 1
ATOM 1461 O O . PRO A 1 194 ? 18.504 -8.630 -11.183 1.00 83.50 194 PRO A O 1
ATOM 1464 N N . ILE A 1 195 ? 19.578 -10.552 -11.564 1.00 85.81 195 ILE A N 1
ATOM 1465 C CA . ILE A 1 195 ? 18.425 -11.428 -11.333 1.00 85.81 195 ILE A CA 1
ATOM 1466 C C . ILE A 1 195 ? 18.759 -12.609 -10.412 1.00 85.81 195 ILE A C 1
ATOM 1468 O O . ILE A 1 195 ? 19.912 -13.007 -10.227 1.00 85.81 195 ILE A O 1
ATOM 1472 N N . ALA A 1 196 ? 17.709 -13.208 -9.860 1.00 86.12 196 ALA A N 1
ATOM 1473 C CA . ALA A 1 196 ? 17.717 -14.537 -9.274 1.00 86.12 196 ALA A CA 1
ATOM 1474 C C . ALA A 1 196 ? 16.727 -15.433 -10.027 1.00 86.12 196 ALA A C 1
ATOM 1476 O O . ALA A 1 196 ? 15.576 -15.056 -10.234 1.00 86.12 196 ALA A O 1
ATOM 1477 N N . VAL A 1 197 ? 17.159 -16.630 -10.414 1.00 84.19 197 VAL A N 1
ATOM 1478 C CA . VAL A 1 197 ? 16.294 -17.655 -11.005 1.00 84.19 197 VAL A CA 1
ATOM 1479 C C . VAL A 1 197 ? 16.160 -18.781 -9.994 1.00 84.19 197 VAL A C 1
ATOM 1481 O O . VAL A 1 197 ? 17.130 -19.463 -9.667 1.00 84.19 197 VAL A O 1
ATOM 1484 N N . CYS A 1 198 ? 14.951 -18.956 -9.482 1.00 79.44 198 CYS A N 1
ATOM 1485 C CA . CYS A 1 198 ? 14.609 -20.008 -8.543 1.00 79.44 198 CYS A CA 1
ATOM 1486 C C . CYS A 1 198 ? 13.898 -21.130 -9.298 1.00 79.44 198 CYS A C 1
ATOM 1488 O O . CYS A 1 198 ? 12.880 -20.890 -9.945 1.00 79.44 198 CYS A O 1
ATOM 1490 N N . ARG A 1 199 ? 14.403 -22.353 -9.199 1.00 83.50 199 ARG A N 1
ATOM 1491 C CA . ARG A 1 199 ? 13.862 -23.540 -9.854 1.00 83.50 199 ARG A CA 1
ATOM 1492 C C . ARG A 1 199 ? 13.372 -24.526 -8.802 1.00 83.50 199 ARG A C 1
ATOM 1494 O O . ARG A 1 199 ? 14.083 -24.790 -7.840 1.00 83.50 199 ARG A O 1
ATOM 1501 N N . GLU A 1 200 ? 12.174 -25.074 -9.003 1.00 78.00 200 GLU A N 1
ATOM 1502 C CA . GLU A 1 200 ? 11.591 -26.137 -8.165 1.00 78.00 200 GLU A CA 1
ATOM 1503 C C . GLU A 1 200 ? 11.608 -25.810 -6.653 1.00 78.00 200 GLU A C 1
ATOM 1505 O O . GLU A 1 200 ? 11.910 -26.669 -5.825 1.00 78.00 200 GLU A O 1
ATOM 1510 N N . LEU A 1 201 ? 11.293 -24.559 -6.286 1.00 48.84 201 LEU A N 1
ATOM 1511 C CA . LEU A 1 201 ? 11.264 -24.114 -4.887 1.00 48.84 201 LEU A CA 1
ATOM 1512 C C . LEU A 1 201 ? 10.445 -25.072 -4.009 1.00 48.84 201 LEU A C 1
ATOM 1514 O O . LEU A 1 201 ? 9.318 -25.442 -4.336 1.00 48.84 201 LEU A O 1
ATOM 1518 N N . THR A 1 202 ? 11.009 -25.428 -2.859 1.00 49.84 202 THR A N 1
ATOM 1519 C CA . THR A 1 202 ? 10.526 -26.368 -1.838 1.00 49.84 202 THR A CA 1
ATOM 1520 C C . THR A 1 202 ? 10.457 -27.841 -2.263 1.00 49.84 202 THR A C 1
ATOM 1522 O O . THR A 1 202 ? 9.961 -28.675 -1.503 1.00 49.84 202 THR A O 1
ATOM 1525 N N . LYS A 1 203 ? 10.970 -28.199 -3.449 1.00 56.66 203 LYS A N 1
ATOM 1526 C CA . LYS A 1 203 ? 11.018 -29.582 -3.957 1.00 56.66 203 LYS A CA 1
ATOM 1527 C C . LYS A 1 203 ? 12.437 -30.163 -3.864 1.00 56.66 203 LYS A C 1
ATOM 1529 O O . LYS A 1 203 ? 13.404 -29.469 -3.577 1.00 56.66 203 LYS A O 1
ATOM 1534 N N . LEU A 1 204 ? 12.572 -31.467 -4.130 1.00 63.56 204 LEU A N 1
ATOM 1535 C CA . LEU A 1 204 ? 13.835 -32.216 -3.989 1.00 63.56 204 LEU A CA 1
ATOM 1536 C C . LEU A 1 204 ? 15.000 -31.652 -4.830 1.00 63.56 204 LEU A C 1
ATOM 1538 O O . LEU A 1 204 ? 16.159 -31.829 -4.467 1.00 63.56 204 LEU A O 1
ATOM 1542 N N . HIS A 1 205 ? 14.691 -30.988 -5.944 1.00 77.19 205 HIS A N 1
ATOM 1543 C CA . HIS A 1 205 ? 15.664 -30.398 -6.867 1.00 77.19 205 HIS A CA 1
ATOM 1544 C C . HIS A 1 205 ? 15.645 -28.860 -6.834 1.00 77.19 205 HIS A C 1
ATOM 1546 O O . HIS A 1 205 ? 15.859 -28.232 -7.869 1.00 77.19 205 HIS A O 1
ATOM 1552 N N . GLU A 1 206 ? 15.352 -28.270 -5.669 1.00 73.62 206 GLU A N 1
ATOM 1553 C CA . GLU A 1 206 ? 15.390 -26.819 -5.468 1.00 73.62 206 GLU A CA 1
ATOM 1554 C C . GLU A 1 206 ? 16.763 -26.237 -5.836 1.00 73.62 206 GLU A C 1
ATOM 1556 O O . GLU A 1 206 ? 17.809 -26.719 -5.398 1.00 73.62 206 GLU A O 1
ATOM 1561 N N . GLU A 1 207 ? 16.745 -25.156 -6.607 1.00 85.44 207 GLU A N 1
ATOM 1562 C CA . GLU A 1 207 ? 17.931 -24.403 -6.987 1.0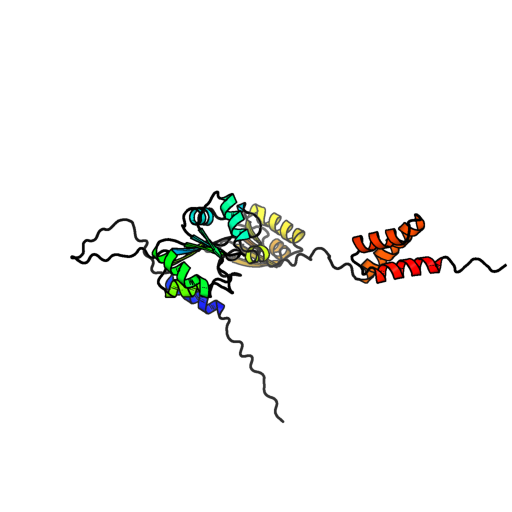0 85.44 207 GLU A CA 1
ATOM 1563 C C . GLU A 1 207 ? 17.624 -22.902 -6.970 1.00 85.44 207 GLU A C 1
ATOM 1565 O O . GLU A 1 207 ? 16.594 -22.461 -7.477 1.00 85.44 207 GLU A O 1
ATOM 1570 N N . VAL A 1 208 ? 18.535 -22.101 -6.412 1.00 87.50 208 VAL A N 1
ATOM 1571 C CA . VAL A 1 208 ? 18.479 -20.636 -6.491 1.00 87.50 208 VAL A CA 1
ATOM 1572 C C . VAL A 1 208 ? 19.775 -20.129 -7.103 1.00 87.50 208 VAL A C 1
ATOM 1574 O O . VAL A 1 208 ? 20.809 -20.052 -6.436 1.00 87.50 208 VAL A O 1
ATOM 1577 N N . TRP A 1 209 ? 19.696 -19.749 -8.370 1.00 90.44 209 TRP A N 1
ATOM 1578 C CA . TRP A 1 209 ? 20.802 -19.210 -9.146 1.00 90.44 209 TRP A CA 1
ATOM 1579 C C . TRP A 1 209 ? 20.752 -17.673 -9.159 1.00 90.44 209 TRP A C 1
ATOM 1581 O O . TRP A 1 209 ? 19.666 -17.093 -9.127 1.00 90.44 209 TRP A O 1
ATOM 1591 N N . ARG A 1 210 ? 21.907 -16.993 -9.169 1.00 88.94 210 ARG A N 1
ATOM 1592 C CA . ARG A 1 210 ? 22.021 -15.518 -9.174 1.00 88.94 210 ARG A CA 1
ATOM 1593 C C . ARG A 1 210 ? 23.101 -15.060 -10.155 1.00 88.94 210 ARG A C 1
ATOM 1595 O O . ARG A 1 210 ? 24.173 -15.657 -10.175 1.00 88.94 210 ARG A O 1
ATOM 1602 N N . GLY A 1 211 ? 22.842 -13.973 -10.876 1.00 88.44 211 GLY A N 1
ATOM 1603 C CA . GLY A 1 211 ? 23.739 -13.376 -11.875 1.00 88.44 211 GLY A CA 1
ATOM 1604 C C . GLY A 1 211 ? 23.003 -12.299 -12.676 1.00 88.44 211 GLY A C 1
ATOM 1605 O O . GLY A 1 211 ? 22.027 -11.749 -12.165 1.00 88.44 211 GLY A O 1
ATOM 1606 N N . THR A 1 212 ? 23.429 -11.994 -13.902 1.00 88.94 212 THR A N 1
ATOM 1607 C CA . THR A 1 212 ? 22.641 -11.151 -14.826 1.00 88.94 212 THR A CA 1
ATOM 1608 C C . THR A 1 212 ? 21.650 -11.981 -15.653 1.00 88.94 212 THR A C 1
ATOM 1610 O O . THR A 1 212 ? 21.647 -13.218 -15.589 1.00 88.94 212 THR A O 1
ATOM 1613 N N . ALA A 1 213 ? 20.774 -11.326 -16.420 1.00 84.12 213 ALA A N 1
ATOM 1614 C CA . ALA A 1 213 ? 19.860 -12.021 -17.323 1.00 84.12 213 ALA A CA 1
ATOM 1615 C C . ALA A 1 213 ? 20.620 -12.741 -18.454 1.00 84.12 213 ALA A C 1
ATOM 1617 O O . ALA A 1 213 ? 20.297 -13.890 -18.775 1.00 84.12 213 ALA A O 1
ATOM 1618 N N . SER A 1 214 ? 21.690 -12.133 -18.975 1.00 88.62 214 SER A N 1
ATOM 1619 C CA . SER A 1 214 ? 22.605 -12.750 -19.947 1.00 88.62 214 SER A CA 1
ATOM 1620 C C . SER A 1 214 ? 23.301 -13.996 -19.394 1.00 88.62 214 SER A C 1
ATOM 1622 O O . SER A 1 214 ? 23.346 -15.039 -20.052 1.00 88.62 214 SER A O 1
ATOM 1624 N N . ASP A 1 215 ? 23.796 -13.929 -18.158 1.00 91.75 215 AS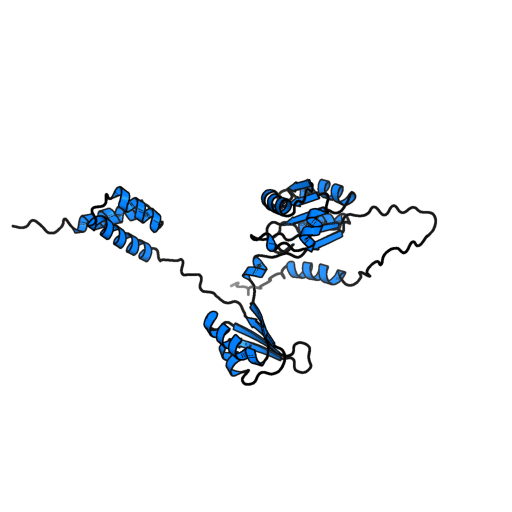P A N 1
ATOM 1625 C CA . ASP A 1 215 ? 24.434 -15.066 -17.490 1.00 91.75 215 ASP A CA 1
ATOM 1626 C C . ASP A 1 215 ? 23.442 -16.234 -17.302 1.00 91.75 215 ASP A C 1
ATOM 1628 O O . ASP A 1 215 ? 23.782 -17.407 -17.504 1.00 91.75 215 ASP A O 1
ATOM 1632 N N . ALA A 1 216 ? 22.180 -15.928 -16.982 1.00 90.00 216 ALA A N 1
ATOM 1633 C CA . ALA A 1 216 ? 21.131 -16.934 -16.831 1.00 90.00 216 ALA A CA 1
ATOM 1634 C C . ALA A 1 216 ? 20.782 -17.615 -18.162 1.00 90.00 216 ALA A C 1
ATOM 1636 O O . ALA A 1 216 ? 20.547 -18.826 -18.193 1.00 90.00 216 ALA A O 1
ATOM 1637 N N . LEU A 1 217 ? 20.777 -16.870 -19.274 1.00 89.44 217 LEU A N 1
ATOM 1638 C CA . LEU A 1 217 ? 20.568 -17.423 -20.618 1.00 89.44 217 LEU A CA 1
ATOM 1639 C C . LEU A 1 217 ? 21.626 -18.467 -20.982 1.00 89.44 217 LEU A C 1
ATOM 1641 O O . LEU A 1 217 ? 21.299 -19.463 -21.640 1.00 89.44 217 LEU A O 1
ATOM 1645 N N . ALA A 1 218 ? 22.873 -18.255 -20.560 1.00 89.69 218 ALA A N 1
ATOM 1646 C CA . ALA A 1 218 ? 23.953 -19.214 -20.753 1.00 89.69 218 ALA A CA 1
ATOM 1647 C C . ALA A 1 218 ? 23.784 -20.450 -19.852 1.00 89.69 218 ALA A C 1
ATOM 1649 O O . ALA A 1 218 ? 23.973 -21.577 -20.312 1.00 89.69 218 ALA A O 1
ATOM 1650 N N . TYR A 1 219 ? 23.380 -20.255 -18.592 1.00 92.19 219 TYR A N 1
ATOM 1651 C CA . TYR A 1 219 ? 23.229 -21.333 -17.612 1.00 92.19 219 TYR A CA 1
ATOM 1652 C C . TYR A 1 219 ? 22.040 -22.265 -17.918 1.00 92.19 219 TYR A C 1
ATOM 1654 O O . TYR A 1 219 ? 22.173 -23.491 -17.924 1.00 92.19 219 TYR A O 1
ATOM 1662 N N . PHE A 1 220 ? 20.870 -21.708 -18.243 1.00 90.44 220 PHE A N 1
ATOM 1663 C CA . PHE A 1 220 ? 19.638 -22.465 -18.495 1.00 90.44 220 PHE A CA 1
ATOM 1664 C C . PHE A 1 220 ? 19.456 -22.797 -19.988 1.00 90.44 220 PHE A C 1
ATOM 1666 O O . PHE A 1 220 ? 18.500 -22.367 -20.640 1.00 90.44 220 PHE A O 1
ATOM 1673 N N . ALA A 1 221 ? 20.375 -23.589 -20.552 1.00 85.94 221 ALA A N 1
ATOM 1674 C CA . ALA A 1 221 ? 20.343 -24.001 -21.963 1.00 85.94 221 ALA A CA 1
ATOM 1675 C C . ALA A 1 221 ? 19.120 -24.872 -22.322 1.00 85.94 221 ALA A C 1
ATOM 1677 O O . ALA A 1 221 ? 18.487 -24.663 -23.356 1.00 85.94 221 ALA A O 1
ATOM 1678 N N . ALA A 1 222 ? 18.758 -25.817 -21.449 1.00 88.88 222 ALA A N 1
ATOM 1679 C CA . ALA A 1 222 ? 17.621 -26.728 -21.619 1.00 88.88 222 ALA A CA 1
ATOM 1680 C C . ALA A 1 222 ? 16.779 -26.799 -20.325 1.00 88.88 222 ALA A C 1
ATOM 1682 O O . ALA A 1 222 ? 16.850 -27.790 -19.589 1.00 88.88 222 ALA A O 1
ATOM 1683 N N . PRO A 1 223 ? 16.020 -25.736 -19.998 1.00 88.00 223 PRO A N 1
ATOM 1684 C CA . PRO A 1 223 ? 15.326 -25.618 -18.719 1.00 88.00 223 PRO A CA 1
ATOM 1685 C C . PRO A 1 223 ? 14.193 -26.640 -18.575 1.00 88.00 223 PRO A C 1
ATOM 1687 O O . PRO A 1 223 ? 13.425 -26.897 -19.502 1.00 88.00 223 PRO A O 1
ATOM 1690 N N . ARG A 1 224 ? 14.075 -27.221 -17.377 1.00 87.50 224 ARG A N 1
ATOM 1691 C CA . ARG A 1 224 ? 12.995 -28.140 -16.989 1.00 87.50 224 ARG A CA 1
ATOM 1692 C C . ARG A 1 224 ? 12.511 -27.819 -15.585 1.00 87.50 224 ARG A C 1
ATOM 1694 O O . ARG A 1 224 ? 13.337 -27.532 -14.727 1.00 87.50 224 ARG A O 1
ATOM 1701 N N . GLY A 1 225 ? 11.217 -27.976 -15.345 1.00 84.75 225 GLY A N 1
ATOM 1702 C CA . GLY A 1 225 ? 10.613 -27.709 -14.042 1.00 84.75 225 GLY A CA 1
ATOM 1703 C C . GLY A 1 225 ? 9.940 -26.346 -13.959 1.00 84.75 225 GLY A C 1
ATOM 1704 O O . GLY A 1 225 ? 9.762 -25.679 -14.978 1.00 84.75 225 GLY A O 1
ATOM 1705 N N . GLU A 1 226 ? 9.545 -25.960 -12.750 1.00 68.81 226 GLU A N 1
ATOM 1706 C CA . GLU A 1 226 ? 8.894 -24.678 -12.457 1.00 68.81 226 GLU A CA 1
ATOM 1707 C C . GLU A 1 226 ? 9.914 -23.609 -12.072 1.00 68.81 226 GLU A C 1
ATOM 1709 O O . GLU A 1 226 ? 10.831 -23.882 -11.291 1.00 68.81 226 GLU A O 1
ATOM 1714 N N . PHE A 1 227 ? 9.733 -22.395 -12.599 1.00 79.44 227 PHE A N 1
ATOM 1715 C CA . PHE A 1 227 ? 10.651 -21.283 -12.387 1.00 79.44 227 PHE A CA 1
ATOM 1716 C C . PHE A 1 227 ? 9.948 -20.053 -11.816 1.00 79.44 227 PHE A C 1
ATOM 1718 O O . PHE A 1 227 ? 8.880 -19.645 -12.278 1.00 79.44 227 PHE A O 1
ATOM 1725 N N . THR A 1 228 ? 10.623 -19.423 -10.862 1.00 71.25 228 THR A N 1
ATOM 1726 C CA . THR A 1 228 ? 10.334 -18.077 -10.374 1.00 71.25 228 THR A CA 1
ATOM 1727 C C . THR A 1 228 ? 11.561 -17.221 -10.650 1.00 71.25 228 THR A C 1
ATOM 1729 O O . THR A 1 228 ? 12.634 -17.478 -10.106 1.00 71.25 228 THR A O 1
ATOM 1732 N N . VAL A 1 229 ? 11.419 -16.210 -11.498 1.00 73.69 229 VAL A N 1
ATOM 1733 C CA . VAL A 1 229 ? 12.472 -15.235 -11.789 1.00 73.69 229 VAL A CA 1
ATOM 1734 C C . VAL A 1 229 ? 12.225 -14.000 -10.940 1.00 73.69 229 VAL A C 1
ATOM 1736 O O . VAL A 1 229 ? 11.112 -13.492 -10.885 1.00 73.69 229 VAL A O 1
ATOM 1739 N N . VAL A 1 230 ? 13.260 -13.528 -10.267 1.00 77.12 230 VAL A N 1
ATOM 1740 C CA . VAL A 1 230 ? 13.243 -12.373 -9.375 1.00 77.12 230 VAL A CA 1
ATOM 1741 C C . VAL A 1 230 ? 14.231 -11.364 -9.945 1.00 77.12 230 VAL A C 1
ATOM 1743 O O . VAL A 1 230 ? 15.437 -11.594 -9.913 1.00 77.12 230 VAL A O 1
ATOM 1746 N N . ILE A 1 231 ? 13.732 -10.265 -10.496 1.00 76.50 231 ILE A N 1
ATOM 1747 C CA . ILE A 1 231 ? 14.554 -9.237 -11.138 1.00 76.50 231 ILE A CA 1
ATOM 1748 C C . ILE A 1 231 ? 14.914 -8.196 -10.090 1.00 76.50 231 ILE A C 1
ATOM 1750 O O . ILE A 1 231 ? 14.035 -7.555 -9.516 1.00 76.50 231 ILE A O 1
ATOM 1754 N N . GLY A 1 232 ? 16.207 -8.068 -9.816 1.00 66.31 232 GLY A N 1
ATOM 1755 C CA . GLY A 1 232 ? 16.765 -7.110 -8.876 1.00 66.31 232 GLY A CA 1
ATOM 1756 C C . GLY A 1 232 ? 16.520 -5.657 -9.296 1.00 66.31 232 GLY A C 1
ATOM 1757 O O . GLY A 1 232 ? 15.954 -5.393 -10.355 1.00 66.31 232 GLY A O 1
ATOM 1758 N N . PRO A 1 233 ? 16.915 -4.695 -8.449 1.00 62.94 233 PRO A N 1
ATOM 1759 C CA . PRO A 1 233 ? 16.681 -3.284 -8.713 1.00 62.94 233 PRO A CA 1
ATOM 1760 C C . PRO A 1 233 ? 17.298 -2.890 -10.053 1.00 62.94 233 PRO A C 1
ATOM 1762 O O . PRO A 1 233 ? 18.506 -3.003 -10.256 1.00 62.94 233 PRO A O 1
ATOM 1765 N N . VAL A 1 234 ? 16.437 -2.428 -10.952 1.00 58.97 234 VAL A N 1
ATOM 1766 C CA . VAL A 1 234 ? 16.843 -1.830 -12.215 1.00 58.97 234 VAL A CA 1
ATOM 1767 C C . VAL A 1 234 ? 17.074 -0.358 -11.925 1.00 58.97 234 VAL A C 1
ATOM 1769 O O . VAL A 1 234 ? 16.152 0.344 -11.501 1.00 58.97 234 VAL A O 1
ATOM 1772 N N . THR A 1 235 ? 18.294 0.125 -12.146 1.00 48.84 235 THR A N 1
ATOM 1773 C CA . THR A 1 235 ? 18.480 1.557 -12.364 1.00 48.84 235 THR A CA 1
ATOM 1774 C C . THR A 1 235 ? 17.906 1.823 -13.744 1.00 48.84 235 THR A C 1
ATOM 1776 O O . THR A 1 235 ? 18.601 1.719 -14.746 1.00 48.84 235 THR A O 1
ATOM 1779 N N . LEU A 1 236 ? 16.596 2.062 -13.808 1.00 45.25 236 LEU A N 1
ATOM 1780 C CA . LEU A 1 236 ? 16.042 2.735 -14.966 1.00 45.25 236 LEU A CA 1
ATOM 1781 C C . LEU A 1 236 ? 16.717 4.094 -14.939 1.00 45.25 236 LEU A C 1
ATOM 1783 O O . LEU A 1 236 ? 16.494 4.854 -13.992 1.00 45.25 236 LEU A O 1
ATOM 1787 N N . ASP A 1 237 ? 17.604 4.356 -15.894 1.00 39.28 237 ASP A N 1
ATOM 1788 C CA . ASP A 1 237 ? 18.094 5.708 -16.093 1.00 39.28 237 ASP A CA 1
ATOM 1789 C C . ASP A 1 237 ? 16.856 6.603 -16.102 1.00 39.28 237 ASP A C 1
ATOM 1791 O O . ASP A 1 237 ? 15.912 6.387 -16.873 1.00 39.28 237 ASP A O 1
ATOM 1795 N N . ALA A 1 238 ? 16.790 7.526 -15.138 1.00 36.25 238 ALA A N 1
ATOM 1796 C CA . ALA A 1 238 ? 15.732 8.516 -15.132 1.00 36.25 238 ALA A CA 1
ATOM 1797 C C . ALA A 1 238 ? 15.717 9.136 -16.537 1.00 36.25 238 ALA A C 1
ATOM 1799 O O . ALA A 1 238 ? 16.806 9.387 -17.063 1.00 36.25 238 ALA A O 1
ATOM 1800 N N . PRO A 1 239 ? 14.545 9.359 -17.167 1.00 38.19 239 PRO A N 1
ATOM 1801 C CA . PRO A 1 239 ? 14.521 10.078 -18.431 1.00 38.19 239 PRO A CA 1
ATOM 1802 C C . PRO A 1 239 ? 15.325 11.352 -18.220 1.00 38.19 239 PRO A C 1
ATOM 1804 O O . PRO A 1 239 ? 15.039 12.089 -17.275 1.00 38.19 239 PRO A O 1
ATOM 1807 N N . ASP A 1 240 ? 16.368 11.516 -19.028 1.00 38.91 240 ASP A N 1
ATOM 1808 C CA . ASP A 1 240 ? 17.380 12.554 -18.908 1.00 38.91 240 ASP A CA 1
ATOM 1809 C C . ASP A 1 240 ? 16.707 13.920 -18.690 1.00 38.91 240 ASP A C 1
ATOM 1811 O O . ASP A 1 240 ? 16.158 14.533 -19.603 1.00 38.91 240 ASP A O 1
ATOM 1815 N N . GLN A 1 241 ? 16.626 14.342 -17.426 1.00 44.00 241 GLN A N 1
ATOM 1816 C CA . GLN A 1 241 ? 15.989 15.587 -16.987 1.00 44.00 241 GLN A CA 1
ATOM 1817 C C . GLN A 1 241 ? 17.008 16.512 -16.331 1.00 44.00 241 GLN A C 1
ATOM 1819 O O . GLN A 1 241 ? 16.677 17.322 -15.469 1.00 44.00 241 GLN A O 1
ATOM 1824 N N . THR A 1 242 ? 18.261 16.439 -16.770 1.00 41.59 242 THR A N 1
ATOM 1825 C CA . THR A 1 242 ? 19.200 17.529 -16.533 1.00 41.59 242 THR A CA 1
ATOM 1826 C C . THR A 1 242 ? 19.808 17.937 -17.860 1.00 41.59 242 THR A C 1
ATOM 1828 O O . THR A 1 242 ? 20.974 17.664 -18.112 1.00 41.59 242 THR A O 1
ATOM 1831 N N . ALA A 1 243 ? 19.032 18.653 -18.685 1.00 53.19 243 ALA A N 1
ATOM 1832 C CA . ALA A 1 243 ? 19.664 19.552 -19.642 1.00 53.19 243 ALA A CA 1
ATOM 1833 C C . ALA A 1 243 ? 20.611 20.430 -18.820 1.00 53.19 243 ALA A C 1
ATOM 1835 O O . ALA A 1 243 ? 20.172 21.135 -17.898 1.00 53.19 243 ALA A O 1
ATOM 1836 N N . SER A 1 244 ? 21.913 20.306 -19.068 1.00 61.03 244 SER A N 1
ATOM 1837 C CA . SER A 1 244 ? 22.895 21.075 -18.316 1.00 61.03 244 SER A CA 1
ATOM 1838 C C . SER A 1 244 ? 22.554 22.560 -18.471 1.00 61.03 244 SER A C 1
ATOM 1840 O O . SER A 1 244 ? 21.996 22.991 -19.484 1.00 61.03 244 SER A O 1
ATOM 1842 N N . GLN A 1 245 ? 22.846 23.377 -17.460 1.00 63.62 245 GLN A N 1
ATOM 1843 C CA . GLN A 1 245 ? 22.558 24.813 -17.540 1.00 63.62 245 GLN A CA 1
ATOM 1844 C C . GLN A 1 245 ? 23.168 25.445 -18.809 1.00 63.62 245 GLN A C 1
ATOM 1846 O O . GLN A 1 245 ? 22.588 26.371 -19.377 1.00 63.62 245 GLN A O 1
ATOM 1851 N N . ASP A 1 246 ? 24.279 24.886 -19.296 1.00 65.94 246 ASP A N 1
ATOM 1852 C CA . ASP A 1 246 ? 24.928 25.264 -20.548 1.00 65.94 246 ASP A CA 1
ATOM 1853 C C . ASP A 1 246 ? 24.116 24.878 -21.795 1.00 65.94 246 ASP A C 1
ATOM 1855 O O . ASP A 1 246 ? 24.007 25.689 -22.714 1.00 65.94 246 ASP A O 1
ATOM 1859 N N . GLU A 1 247 ? 23.475 2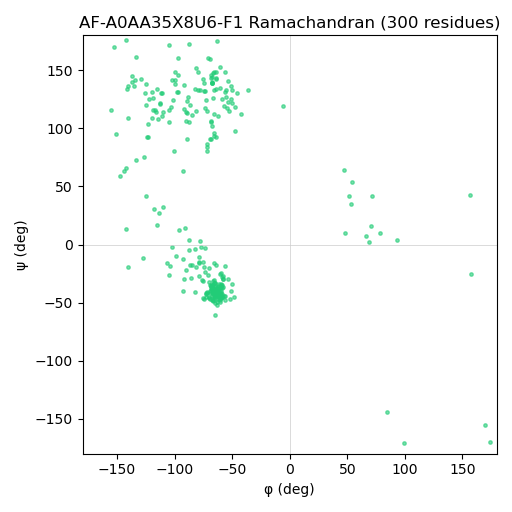3.709 -21.830 1.00 72.06 247 GLU A N 1
ATOM 1860 C CA . GLU A 1 247 ? 22.585 23.286 -22.926 1.00 72.06 247 GLU A CA 1
ATOM 1861 C C . GLU A 1 247 ? 21.300 24.116 -22.985 1.00 72.06 247 GLU A C 1
ATOM 1863 O O . GLU A 1 247 ? 20.857 24.513 -24.068 1.00 72.06 247 GLU A O 1
ATOM 1868 N N . LEU A 1 248 ? 20.727 24.464 -21.828 1.00 79.19 248 LEU A N 1
ATOM 1869 C CA . LEU A 1 248 ? 19.582 25.378 -21.753 1.00 79.19 248 LEU A CA 1
ATOM 1870 C C . LEU A 1 248 ? 19.957 26.776 -22.254 1.00 79.19 248 LEU A C 1
ATOM 1872 O O . LEU A 1 248 ? 19.186 27.401 -22.984 1.00 79.19 248 LEU A O 1
ATOM 1876 N N . LEU A 1 249 ? 21.153 27.264 -21.909 1.00 79.19 249 LEU A N 1
ATOM 1877 C CA . LEU A 1 249 ? 21.667 28.541 -22.406 1.00 79.19 249 LEU A CA 1
ATOM 1878 C C . LEU A 1 249 ? 21.955 28.499 -23.913 1.00 79.19 249 LEU A C 1
ATOM 1880 O O . LEU A 1 249 ? 21.683 29.480 -24.606 1.00 79.19 249 LEU A O 1
ATOM 1884 N N . GLN A 1 250 ? 22.476 27.389 -24.441 1.00 81.81 250 GLN A N 1
ATOM 1885 C CA . GLN A 1 250 ? 22.699 27.203 -25.878 1.00 81.81 250 GLN A CA 1
ATOM 1886 C C . GLN A 1 250 ? 21.379 27.153 -26.655 1.00 81.81 250 GLN A C 1
ATOM 1888 O O . GLN A 1 250 ? 21.233 27.854 -27.656 1.00 81.81 250 GLN A O 1
ATOM 1893 N N . THR A 1 251 ? 20.391 26.416 -26.148 1.00 80.75 251 THR A N 1
ATOM 1894 C CA . THR A 1 251 ? 19.045 26.343 -26.732 1.00 80.75 251 THR A CA 1
ATOM 1895 C C . THR A 1 251 ? 18.379 27.716 -26.721 1.00 80.75 251 THR A C 1
ATOM 1897 O O . THR A 1 251 ? 17.906 28.186 -27.754 1.00 80.75 251 THR A O 1
ATOM 1900 N N . ALA A 1 252 ? 18.434 28.427 -25.588 1.00 87.94 252 ALA A N 1
ATOM 1901 C CA . ALA A 1 252 ? 17.920 29.789 -25.481 1.00 87.94 252 ALA A CA 1
ATOM 1902 C C . ALA A 1 252 ? 18.596 30.743 -26.477 1.00 87.94 252 ALA A C 1
ATOM 1904 O O . ALA A 1 252 ? 17.913 31.540 -27.118 1.00 87.94 252 ALA A O 1
ATOM 1905 N N . ARG A 1 253 ? 19.924 30.659 -26.650 1.00 87.06 253 ARG A N 1
ATOM 1906 C CA . ARG A 1 253 ? 20.660 31.449 -27.653 1.00 87.06 253 ARG A CA 1
ATOM 1907 C C . ARG A 1 253 ? 20.170 31.166 -29.069 1.00 87.06 253 ARG A C 1
ATOM 1909 O O . ARG A 1 253 ? 19.949 32.113 -29.821 1.00 87.06 253 ARG A O 1
ATOM 1916 N N . HIS A 1 254 ? 19.991 29.894 -29.416 1.00 86.62 254 HIS A N 1
ATOM 1917 C CA . HIS A 1 254 ? 19.543 29.490 -30.743 1.00 86.62 254 HIS A CA 1
ATOM 1918 C C . HIS A 1 254 ? 18.131 30.012 -31.046 1.00 86.62 254 HIS A C 1
ATOM 1920 O O . HIS A 1 254 ? 17.943 30.747 -32.013 1.00 86.62 254 HIS A O 1
ATOM 1926 N N . THR A 1 255 ? 17.165 29.760 -30.159 1.00 86.44 255 THR A N 1
ATOM 1927 C CA . THR A 1 255 ? 15.772 30.203 -30.339 1.00 86.44 255 THR A CA 1
ATOM 1928 C C . THR A 1 255 ? 15.638 31.731 -30.365 1.00 86.44 255 THR A C 1
ATOM 1930 O O . THR A 1 255 ? 14.855 32.288 -31.136 1.00 86.44 255 THR A O 1
ATOM 1933 N N . LEU A 1 256 ? 16.428 32.454 -29.560 1.00 88.81 256 LEU A N 1
ATOM 1934 C CA . LEU A 1 256 ? 16.458 33.919 -29.612 1.00 88.81 256 LEU A CA 1
ATOM 1935 C C . LEU A 1 256 ? 17.004 34.436 -30.952 1.00 88.81 256 LEU A C 1
ATOM 1937 O O . LEU A 1 256 ? 16.474 35.417 -31.475 1.00 88.81 256 LEU A O 1
ATOM 1941 N N . ALA A 1 257 ? 18.023 33.791 -31.527 1.00 84.19 257 ALA A N 1
ATOM 1942 C CA . ALA A 1 257 ? 18.552 34.164 -32.838 1.00 84.19 257 ALA A CA 1
ATOM 1943 C C . ALA A 1 257 ? 17.510 33.959 -33.953 1.00 84.19 257 ALA A C 1
ATOM 1945 O O . ALA A 1 257 ? 17.325 34.845 -34.788 1.00 84.19 257 ALA A O 1
ATOM 1946 N N . GLU A 1 258 ? 16.756 32.858 -33.917 1.00 85.38 258 GLU A N 1
ATOM 1947 C CA . GLU A 1 258 ? 15.660 32.593 -34.861 1.00 85.38 258 GLU A CA 1
ATOM 1948 C C . GLU A 1 258 ? 14.536 33.630 -34.750 1.00 85.38 258 GLU A C 1
ATOM 1950 O O . GLU A 1 258 ? 14.101 34.201 -35.751 1.00 85.38 258 GLU A O 1
ATOM 1955 N N . HIS A 1 259 ? 14.092 33.946 -33.529 1.00 87.00 259 HIS A N 1
ATOM 1956 C CA . HIS A 1 259 ? 13.076 34.976 -33.312 1.00 87.00 259 HIS A CA 1
ATOM 1957 C C . HIS A 1 259 ? 13.524 36.360 -33.793 1.00 87.00 259 HIS A C 1
ATOM 1959 O O . HIS A 1 259 ? 12.699 37.141 -34.274 1.00 87.00 259 HIS A O 1
ATOM 1965 N N . ARG A 1 260 ? 14.819 36.669 -33.678 1.00 83.88 260 ARG A N 1
ATOM 1966 C CA . ARG A 1 260 ? 15.398 37.916 -34.180 1.00 83.88 260 ARG A CA 1
ATOM 1967 C C . ARG A 1 260 ? 15.436 37.946 -35.705 1.00 83.88 260 ARG A C 1
ATOM 1969 O O . ARG A 1 260 ? 15.010 38.944 -36.280 1.00 83.88 260 ARG A O 1
ATOM 1976 N N . ALA A 1 261 ? 15.859 36.859 -36.349 1.00 82.19 261 ALA A N 1
ATOM 1977 C CA . ALA A 1 261 ? 15.814 36.721 -37.806 1.00 82.19 261 ALA A CA 1
ATOM 1978 C C . ALA A 1 261 ? 14.378 36.836 -38.352 1.00 82.19 261 ALA A C 1
ATOM 1980 O O . ALA A 1 261 ? 14.154 37.432 -39.402 1.00 82.19 261 ALA A O 1
ATOM 1981 N N . ALA A 1 262 ? 13.391 36.354 -37.593 1.00 84.50 262 ALA A N 1
ATOM 1982 C CA . ALA A 1 262 ? 11.968 36.502 -37.892 1.00 84.50 262 ALA A CA 1
ATOM 1983 C C . ALA A 1 262 ? 11.384 37.898 -37.562 1.00 84.50 262 ALA A C 1
ATOM 1985 O O . ALA A 1 262 ? 10.179 38.104 -37.700 1.00 84.50 262 ALA A O 1
ATOM 1986 N N . GLY A 1 263 ? 12.193 38.860 -37.096 1.00 84.94 263 GLY A N 1
ATOM 1987 C CA . GLY A 1 263 ? 11.761 40.234 -36.802 1.00 84.94 263 GLY A CA 1
ATOM 1988 C C . GLY A 1 263 ? 10.850 40.381 -35.575 1.00 84.94 263 GLY A C 1
ATOM 1989 O O . GLY A 1 263 ? 10.184 41.406 -35.408 1.00 84.94 263 GLY A O 1
ATOM 1990 N N . LYS A 1 264 ? 10.793 39.368 -34.703 1.00 85.56 264 LYS A N 1
ATOM 1991 C CA . LYS A 1 264 ? 9.924 39.361 -33.519 1.00 85.56 264 LYS A CA 1
ATOM 1992 C C . LYS A 1 264 ? 10.392 40.406 -32.503 1.00 85.56 264 LYS A C 1
ATOM 1994 O O . LYS A 1 264 ? 11.589 40.625 -32.302 1.00 85.56 264 LYS A O 1
ATOM 1999 N N . ARG A 1 265 ? 9.448 41.059 -31.816 1.00 85.25 265 ARG A N 1
ATOM 2000 C CA . ARG A 1 265 ? 9.781 42.063 -30.791 1.00 85.25 265 ARG A CA 1
ATOM 2001 C C . ARG A 1 265 ? 10.495 41.380 -29.624 1.00 85.25 265 ARG A C 1
ATOM 2003 O O . ARG A 1 265 ? 10.008 40.387 -29.088 1.00 85.25 265 ARG A O 1
ATOM 2010 N N . GLY A 1 266 ? 11.605 41.961 -29.168 1.00 82.25 266 GLY A N 1
ATOM 2011 C CA . GLY A 1 266 ? 12.445 41.352 -28.128 1.00 82.25 266 GLY A CA 1
ATOM 2012 C C . GLY A 1 266 ? 11.722 41.051 -26.812 1.00 82.25 266 GLY A C 1
ATOM 2013 O O . GLY A 1 266 ? 12.046 40.078 -26.140 1.00 82.25 266 GLY A O 1
ATOM 2014 N N . ARG A 1 267 ? 10.688 41.828 -26.461 1.00 87.06 267 ARG A N 1
ATOM 2015 C CA . ARG A 1 267 ? 9.850 41.556 -25.281 1.00 87.06 267 ARG A CA 1
ATOM 2016 C C . ARG A 1 267 ? 9.149 40.196 -25.367 1.00 87.06 267 ARG A C 1
ATOM 2018 O O . ARG A 1 267 ? 9.080 39.505 -24.348 1.00 87.06 267 ARG A O 1
ATOM 2025 N N . ASP A 1 268 ? 8.650 39.858 -26.551 1.00 86.06 268 ASP A N 1
ATOM 2026 C CA . ASP A 1 268 ? 7.838 38.668 -26.804 1.00 86.06 268 ASP A CA 1
ATOM 2027 C C . ASP A 1 268 ? 8.746 37.448 -26.988 1.00 86.06 268 ASP A C 1
ATOM 2029 O O . ASP A 1 268 ? 8.511 36.412 -26.374 1.00 86.06 268 ASP A O 1
ATOM 2033 N N . ALA A 1 269 ? 9.864 37.612 -27.707 1.00 87.62 269 ALA A N 1
ATOM 2034 C CA . ALA A 1 269 ? 10.896 36.583 -27.845 1.00 87.62 269 ALA A CA 1
ATOM 2035 C C . ALA A 1 269 ? 11.489 36.158 -26.487 1.00 87.62 269 ALA A C 1
ATOM 2037 O O . ALA A 1 269 ? 11.597 34.972 -26.194 1.00 87.62 269 ALA A O 1
ATOM 2038 N N . VAL A 1 270 ? 11.811 37.117 -25.608 1.00 89.44 270 VAL A N 1
ATOM 2039 C CA . VAL A 1 270 ? 12.329 36.815 -24.262 1.00 89.44 270 VAL A CA 1
ATOM 2040 C C . VAL A 1 270 ? 11.270 36.144 -23.385 1.00 89.44 270 VAL A C 1
ATOM 2042 O O . VAL A 1 270 ? 11.609 35.291 -22.572 1.00 89.44 270 VAL A O 1
ATOM 2045 N N . ALA A 1 271 ? 9.992 36.518 -23.504 1.00 85.50 271 ALA A N 1
ATOM 2046 C CA . ALA A 1 271 ? 8.930 35.891 -22.718 1.00 85.50 271 ALA A CA 1
ATOM 2047 C C . ALA A 1 271 ? 8.714 34.420 -23.107 1.00 85.50 271 ALA A C 1
ATOM 2049 O O . ALA A 1 271 ? 8.574 33.581 -22.222 1.00 85.50 271 ALA A O 1
ATOM 2050 N N . GLU A 1 272 ? 8.743 34.118 -24.403 1.00 84.44 272 GLU A N 1
ATOM 2051 C CA . GLU A 1 272 ? 8.561 32.767 -24.937 1.00 84.44 272 GLU A CA 1
ATOM 2052 C C . GLU A 1 272 ? 9.721 31.844 -24.565 1.00 84.44 272 GLU A C 1
ATOM 2054 O O . GLU A 1 272 ? 9.496 30.750 -24.057 1.00 84.44 272 GLU A O 1
ATOM 2059 N N . VAL A 1 273 ? 10.959 32.329 -24.691 1.00 86.75 273 VAL A N 1
ATOM 2060 C CA . VAL A 1 273 ? 12.150 31.548 -24.331 1.00 86.75 273 VAL A CA 1
ATOM 2061 C C . VAL A 1 273 ? 12.250 31.322 -22.819 1.00 86.75 273 VAL A C 1
ATOM 2063 O O . VAL A 1 273 ? 12.647 30.245 -22.388 1.00 86.75 273 VAL A O 1
ATOM 2066 N N . VAL A 1 274 ? 11.844 32.283 -21.979 1.00 88.56 274 VAL A N 1
ATOM 2067 C CA . VAL A 1 274 ? 11.736 32.057 -20.521 1.00 88.56 274 VAL A CA 1
ATOM 2068 C C . VAL A 1 274 ? 10.684 30.994 -20.207 1.00 88.56 274 VAL A C 1
ATOM 2070 O O . VAL A 1 274 ? 10.917 30.151 -19.344 1.00 88.56 274 VAL A O 1
ATOM 2073 N N . ALA A 1 275 ? 9.546 31.018 -20.906 1.00 77.38 275 ALA A N 1
ATOM 2074 C CA . ALA A 1 275 ? 8.481 30.041 -20.710 1.00 77.38 275 ALA A CA 1
ATOM 2075 C C . ALA A 1 275 ? 8.888 28.628 -21.159 1.00 77.38 275 ALA A C 1
ATOM 2077 O O . ALA A 1 275 ? 8.487 27.665 -20.515 1.00 77.38 275 ALA A O 1
ATOM 2078 N N . SER A 1 276 ? 9.694 28.498 -22.218 1.00 78.56 276 SER A N 1
ATOM 2079 C CA . SER A 1 276 ? 10.120 27.195 -22.744 1.00 78.56 276 SER A CA 1
ATOM 2080 C C . SER A 1 276 ? 11.361 26.615 -22.056 1.00 78.56 276 SER A C 1
ATOM 2082 O O . SER A 1 276 ? 11.497 25.398 -21.999 1.00 78.56 276 SER A O 1
ATOM 2084 N N . THR A 1 277 ? 12.263 27.454 -21.529 1.00 79.88 277 THR A N 1
ATOM 2085 C CA . THR A 1 277 ? 13.546 27.008 -20.939 1.00 79.88 277 THR A CA 1
ATOM 2086 C C . THR A 1 277 ? 13.601 27.088 -19.414 1.00 79.88 277 THR A C 1
ATOM 2088 O O . THR A 1 277 ? 14.513 26.534 -18.807 1.00 79.88 277 THR A O 1
ATOM 2091 N N . GLY A 1 278 ? 12.683 27.824 -18.775 1.00 76.38 278 GLY A N 1
ATOM 2092 C CA . GLY A 1 278 ? 12.694 28.060 -17.326 1.00 76.38 278 GLY A CA 1
ATOM 2093 C C . GLY A 1 278 ? 13.849 28.941 -16.823 1.00 76.38 278 GLY A C 1
ATOM 2094 O O . GLY A 1 278 ? 13.962 29.176 -15.619 1.00 76.38 278 GLY A O 1
ATOM 2095 N N . LEU A 1 279 ? 14.706 29.456 -17.715 1.00 84.06 279 LEU A N 1
ATOM 2096 C CA . LEU A 1 279 ? 15.838 30.303 -17.345 1.00 84.06 279 LEU A CA 1
ATOM 2097 C C . LEU A 1 279 ? 15.374 31.644 -16.747 1.00 84.06 279 LEU A C 1
ATOM 2099 O O . LEU A 1 279 ? 14.361 32.210 -17.176 1.00 84.06 279 LEU A O 1
ATOM 2103 N N . PRO A 1 280 ? 16.140 32.234 -15.804 1.00 82.88 280 PRO A N 1
ATOM 2104 C CA . PRO A 1 280 ? 15.813 33.540 -15.250 1.00 82.88 280 PRO A CA 1
ATOM 2105 C C . PRO A 1 280 ? 15.690 34.582 -16.361 1.00 82.88 280 PRO A C 1
ATOM 2107 O O . PRO A 1 280 ? 16.598 34.745 -17.177 1.00 82.88 280 PRO A O 1
ATOM 2110 N N . ARG A 1 281 ? 14.606 35.366 -16.348 1.00 85.81 281 ARG A N 1
ATOM 2111 C CA . ARG A 1 281 ? 14.339 36.402 -17.365 1.00 85.81 281 ARG A CA 1
ATOM 2112 C C . ARG A 1 281 ? 15.523 37.342 -17.603 1.00 85.81 281 ARG A C 1
ATOM 2114 O O . ARG A 1 281 ? 15.749 37.771 -18.729 1.00 85.81 281 ARG A O 1
ATOM 2121 N N . ARG A 1 282 ? 16.299 37.637 -16.555 1.00 87.00 282 ARG A N 1
ATOM 2122 C CA . ARG A 1 282 ? 17.520 38.452 -16.633 1.00 87.00 282 ARG A CA 1
ATOM 2123 C C . ARG A 1 282 ? 18.610 37.810 -17.504 1.00 87.00 282 ARG A C 1
ATOM 2125 O O . ARG A 1 282 ? 19.256 38.532 -18.253 1.00 87.00 282 ARG A O 1
ATOM 2132 N N . ALA A 1 283 ? 18.793 36.491 -17.424 1.00 85.00 283 ALA A N 1
ATOM 2133 C CA . ALA A 1 283 ? 19.772 35.754 -18.224 1.00 85.00 283 ALA A CA 1
ATOM 2134 C C . ALA A 1 283 ? 19.358 35.714 -19.703 1.00 85.00 283 ALA A C 1
ATOM 2136 O O . ALA A 1 283 ? 20.142 36.074 -20.573 1.00 85.00 283 ALA A O 1
ATOM 2137 N N . VAL A 1 284 ? 18.091 35.393 -19.983 1.00 88.19 284 VAL A N 1
ATOM 2138 C CA . VAL A 1 284 ? 17.546 35.370 -21.354 1.00 88.19 284 VAL A CA 1
ATOM 2139 C C . VAL A 1 284 ? 17.577 36.764 -21.997 1.00 88.19 284 VAL A C 1
ATOM 2141 O O . VAL A 1 284 ? 17.911 36.908 -23.171 1.00 88.19 284 VAL A O 1
ATOM 2144 N N . TYR A 1 285 ? 17.291 37.817 -21.226 1.00 87.75 285 TYR A N 1
ATOM 2145 C CA . TYR A 1 285 ? 17.398 39.195 -21.708 1.00 87.75 285 TYR A CA 1
ATOM 2146 C C . TYR A 1 285 ? 18.844 39.598 -22.032 1.00 87.75 285 TYR A C 1
ATOM 2148 O O . TYR A 1 285 ? 19.072 40.249 -23.049 1.00 87.75 285 TYR A O 1
ATOM 2156 N N . ALA A 1 286 ? 19.820 39.194 -21.211 1.00 87.12 286 ALA A N 1
ATOM 2157 C CA . ALA A 1 286 ? 21.235 39.439 -21.493 1.00 87.12 286 ALA A CA 1
ATOM 2158 C C . ALA A 1 286 ? 21.664 38.781 -22.817 1.00 87.12 286 ALA A C 1
ATOM 2160 O O . ALA A 1 286 ? 22.248 39.452 -23.664 1.00 87.12 286 ALA A O 1
ATOM 2161 N N . LEU A 1 287 ? 21.252 37.528 -23.053 1.00 87.62 287 LEU A N 1
ATOM 2162 C CA . LEU A 1 287 ? 21.493 36.814 -24.313 1.00 87.62 287 LEU A CA 1
ATOM 2163 C C . LEU A 1 287 ? 20.873 37.521 -25.529 1.00 87.62 287 LEU A C 1
ATOM 2165 O O . LEU A 1 287 ? 21.493 37.594 -26.590 1.00 87.62 287 LEU A O 1
ATOM 2169 N N . TRP A 1 288 ? 19.663 38.072 -25.387 1.00 86.75 288 TRP A N 1
ATOM 2170 C CA . TRP A 1 288 ? 19.001 38.837 -26.451 1.00 86.75 288 TRP A CA 1
ATOM 2171 C C . TRP A 1 288 ? 19.739 40.138 -26.802 1.00 86.75 288 TRP A C 1
ATOM 2173 O O . TRP A 1 288 ? 19.709 40.574 -27.954 1.00 86.75 288 TRP A O 1
ATOM 2183 N N . VAL A 1 289 ? 20.379 40.781 -25.822 1.00 85.94 289 VAL A N 1
ATOM 2184 C CA . VAL A 1 289 ? 21.191 41.987 -26.043 1.00 85.94 289 VAL A CA 1
ATOM 2185 C C . VAL A 1 289 ? 22.534 41.624 -26.679 1.00 85.94 289 VAL A C 1
ATOM 2187 O O . VAL A 1 289 ? 22.895 42.240 -27.678 1.00 85.94 289 VAL A O 1
ATOM 2190 N N . GLU A 1 290 ? 23.220 40.593 -26.175 1.00 81.69 290 GLU A N 1
ATOM 2191 C CA . GLU A 1 290 ? 24.492 40.086 -26.724 1.00 81.69 290 GLU A CA 1
ATOM 2192 C C . GLU A 1 290 ? 24.368 39.709 -28.204 1.00 81.69 290 GLU A C 1
ATOM 2194 O O . GLU A 1 290 ? 25.152 40.170 -29.031 1.00 81.69 290 GLU A O 1
ATOM 2199 N N . THR A 1 291 ? 23.320 38.960 -28.557 1.00 71.00 291 THR A N 1
ATOM 2200 C CA . THR A 1 291 ? 23.006 38.591 -29.951 1.00 71.00 291 THR A CA 1
ATOM 2201 C C . THR A 1 291 ? 22.670 39.791 -30.842 1.00 71.00 291 THR A C 1
ATOM 2203 O O . THR A 1 291 ? 22.720 39.675 -32.061 1.00 71.00 291 THR A O 1
ATOM 2206 N N . GLY A 1 292 ? 22.343 40.953 -30.267 1.00 63.97 292 GLY A N 1
ATOM 2207 C CA . GLY A 1 292 ? 22.133 42.200 -31.005 1.00 63.97 292 GLY A CA 1
ATOM 2208 C C . GLY A 1 292 ? 23.386 43.057 -31.179 1.00 63.97 292 GLY A C 1
ATOM 2209 O O . GLY A 1 292 ? 23.426 43.874 -32.093 1.00 63.97 292 GLY A O 1
ATOM 2210 N N . SER A 1 293 ? 24.400 42.891 -30.328 1.00 58.22 293 SER A N 1
ATOM 2211 C CA . SER A 1 293 ? 25.655 43.652 -30.402 1.00 58.22 293 SER A CA 1
ATOM 2212 C C . SER A 1 293 ? 26.642 43.090 -31.430 1.00 58.22 293 SER A C 1
ATOM 2214 O O . SER A 1 293 ? 27.534 43.812 -31.873 1.00 58.22 293 SER A O 1
ATOM 2216 N N . SER A 1 294 ? 26.477 41.829 -31.841 1.00 51.56 294 SER A N 1
ATOM 2217 C CA . SER A 1 294 ? 27.328 41.170 -32.842 1.00 51.56 294 SER A CA 1
ATOM 2218 C C . SER A 1 294 ? 27.074 41.632 -34.287 1.00 51.56 294 SER A C 1
ATOM 2220 O O . SER A 1 294 ? 27.962 41.481 -35.119 1.00 51.56 294 SER A O 1
ATOM 2222 N N . ASP A 1 295 ? 25.918 42.245 -34.577 1.00 49.97 295 ASP A N 1
ATOM 2223 C CA . ASP A 1 295 ? 25.538 42.702 -35.930 1.00 49.97 295 ASP A CA 1
ATOM 2224 C C . ASP A 1 295 ? 25.910 44.169 -36.230 1.00 49.97 295 ASP A C 1
ATOM 2226 O O . ASP A 1 295 ? 25.899 44.598 -37.382 1.00 49.97 295 ASP A O 1
ATOM 2230 N N . SER A 1 296 ? 26.286 44.964 -35.223 1.00 47.28 296 SER A N 1
ATOM 2231 C CA . SER A 1 296 ? 26.593 46.398 -35.392 1.00 47.28 296 SER A CA 1
ATOM 2232 C C . SER A 1 296 ? 28.088 46.724 -35.559 1.00 47.28 296 SER A C 1
ATOM 2234 O O . SER A 1 296 ? 28.477 47.886 -35.464 1.00 47.28 296 SER A O 1
ATOM 2236 N N . GLY A 1 297 ? 28.946 45.722 -35.788 1.00 42.69 297 GLY A N 1
ATOM 2237 C CA . GLY A 1 297 ? 30.409 45.863 -35.739 1.00 42.69 297 GLY A CA 1
ATOM 2238 C C . GLY A 1 297 ? 31.171 45.950 -37.070 1.00 42.69 297 GLY A C 1
ATOM 2239 O O . GLY A 1 297 ? 32.389 46.101 -37.025 1.00 42.69 297 GLY A O 1
ATOM 2240 N N . ASN A 1 298 ? 30.533 45.850 -38.246 1.00 42.03 298 ASN A N 1
ATOM 2241 C CA . ASN A 1 298 ? 31.277 45.842 -39.519 1.00 42.03 298 ASN A CA 1
ATOM 2242 C C . ASN A 1 298 ? 30.540 46.490 -40.708 1.00 42.03 298 ASN A C 1
ATOM 2244 O O . ASN A 1 298 ? 30.312 45.854 -41.733 1.00 42.03 298 ASN A O 1
ATOM 2248 N N . ALA A 1 299 ? 30.185 47.772 -40.595 1.00 42.47 299 ALA A N 1
ATOM 2249 C CA . ALA A 1 299 ? 29.818 48.594 -41.751 1.00 42.47 299 ALA A CA 1
ATOM 2250 C C . ALA A 1 299 ? 30.151 50.070 -41.479 1.00 42.47 299 ALA A C 1
ATOM 2252 O O . ALA A 1 299 ? 29.376 50.779 -40.845 1.00 42.47 299 ALA A O 1
ATOM 2253 N N . GLY A 1 300 ? 31.326 50.531 -41.928 1.00 34.34 300 GLY A N 1
ATOM 2254 C CA . GLY A 1 300 ? 31.680 51.956 -41.844 1.00 34.34 300 GLY A CA 1
ATOM 2255 C C . GLY A 1 300 ? 33.170 52.308 -41.856 1.00 34.34 300 GLY A C 1
ATOM 2256 O O . GLY A 1 300 ? 33.591 53.164 -41.087 1.00 34.34 300 GLY A O 1
ATOM 2257 N N . LYS A 1 301 ? 33.985 51.675 -42.709 1.00 38.28 301 LYS A N 1
ATOM 2258 C CA . LYS A 1 301 ? 35.256 52.261 -43.168 1.00 38.28 301 LYS A CA 1
ATOM 2259 C C . LYS A 1 301 ? 35.234 52.310 -44.690 1.00 38.28 301 LYS A C 1
ATOM 2261 O O . LYS A 1 301 ? 35.582 51.327 -45.340 1.00 38.28 301 LYS A O 1
ATOM 2266 N N . ARG A 1 302 ? 34.784 53.440 -45.224 1.00 34.78 302 ARG A N 1
ATOM 2267 C CA . ARG A 1 302 ? 35.187 54.042 -46.498 1.00 34.78 302 ARG A CA 1
ATOM 2268 C C . ARG A 1 302 ? 34.682 55.474 -46.526 1.00 34.78 302 ARG A C 1
ATOM 2270 O O . ARG A 1 302 ? 33.522 55.669 -46.109 1.00 34.78 302 ARG A O 1
#

InterPro domains:
  IPR000878 Tetrapyrrole methylase [PF00590] (52-169)
  IPR008189 rRNA small subunit methyltransferase I [PIRSF005917] (50-291)
  IPR008189 rRNA small subunit methyltransferase I [PTHR46111] (50-169)
  IPR008189 rRNA small subunit methyltransferase I [cd11648] (54-232)
  IPR014776 Tetrapyrrole methylase, subdomain 2 [G3DSA:3.30.950.10] (158-237)
  IPR014777 Tetrapyrrole methylase, subdomain 1 [G3DSA:3.40.1010.10] (42-157)
  IPR035996 Tetrapyrrole methylase superfamily [SSF53790] (51-231)

pLDDT: mean 70.96, std 21.44, range [26.91, 96.62]

Secondary structure (DSSP, 8-state):
---PPPP---PPPTHHHHHHHHHTTTT------S------TT---------EEEEEEPPSS-GGGS-HHHHHHHHH-SEEEESSHHHHHHHHHHTT---EEEE--TTTHHHHHHHHHHHHHHS-EEEEESSSSTTTS-TTHHHHHHHHHTT-EEEEE----HHHHHT--EEEEE-TTTHHHHHHHHHHHTTS-EEEEEESTTSTT-EEEEEEHHHHHHH-SS--S-EEEEE-----PPP-----HHHHHHHHHHHHHHHHHTT--HHHHHHHHHHHH---HHHHHHHHHHHHHSSSSS----

Sequence (302 aa):
MFFRRPKPQQQPFKVIRAIQAVYNRGNRIGIPRSNDQKVLGSVRVILSSVGTLYVIGTPIGNLGDLTLRASRILSSVPLVAAEDTRVTRRLLAHLDAHPRLLSCHEHNWKRQLPRLLEALDEGDVALATDAGSPAISDPGAGLVAAVAEAGHSVVTIPGVSAVTAALSTLVLFESPHRLRATLTDIADALNDPPIAVCRELTKLHEEVWRGTASDALAYFAAPRGEFTVVIGPVTLDAPDQTASQDELLQTARHTLAEHRAAGKRGRDAVAEVVASTGLPRRAVYALWVETGSSDSGNAGKR

Nearest PDB structures (foldseek):
  3kwp-assembly1_A-2  TM=5.915E-01  e=1.577E-18  Levilactobacillus brevis ATCC 367
  3hh1-assembly3_D  TM=8.603E-01  e=1.228E-08  Chlorobaculum tepidum
  3hh1-assembly2_C  TM=9.157E-01  e=1.162E-07  Chlorobaculum tepidum
  3ndc-assembly1_A  TM=5.493E-01  e=4.964E-08  Rhodobacter capsulatus SB 1003
  1cbf-assembly1_A  TM=5.148E-01  e=1.664E-08  Priestia megaterium

Solvent-accessible surface area (backbone atoms only — not comparable to full-atom values): 17846 Å² total; per-residue (Å²): 136,91,81,79,83,85,78,86,83,77,77,80,67,72,64,60,60,56,53,48,57,56,61,75,62,66,85,77,72,78,78,83,71,85,85,80,86,74,92,65,81,97,61,87,75,78,74,72,64,68,14,40,40,33,34,30,18,30,48,85,82,50,80,84,56,48,39,75,67,52,54,54,49,60,56,67,28,68,35,34,34,15,45,47,54,69,61,49,50,53,54,29,59,75,67,76,30,82,43,46,78,40,79,37,30,76,94,44,33,82,77,44,43,66,63,50,50,58,48,24,63,75,30,44,30,36,37,42,37,75,54,6,28,69,80,76,72,49,72,44,65,70,58,54,49,51,43,46,73,74,69,34,48,77,44,80,39,80,30,50,31,69,64,59,66,74,62,54,51,51,70,44,81,41,54,38,94,47,43,57,61,54,33,50,52,44,22,69,76,51,71,45,30,46,30,34,46,32,30,34,80,97,45,98,74,50,43,80,46,75,47,34,26,62,58,46,51,66,70,52,73,80,55,77,64,51,36,41,36,37,33,44,82,61,84,68,76,67,78,87,80,68,74,47,74,66,53,47,51,50,51,47,51,51,56,47,50,52,35,50,77,69,66,50,57,66,75,57,48,41,51,52,46,29,72,75,61,69,51,57,63,70,59,51,45,49,50,56,50,55,70,55,60,72,75,77,75,84,86,88,90,130

Foldseek 3Di:
DDDDDDDPPDDDDPVVVVVVVVVVVPPDDDPPDPDDPDDDDDDPPPPQQQAEEEEEFADQPDLVQGDPVNLVQQQPAQEEEECDPVVVVVSCVVSVHDHHYHDDALVCPVVCLVVVNVSSSVYYYYYYFNFFFPPPDGRPPVSQVVSVVVVHHYHYDHTDGPCCVLQDQDKDKDDQVCLLVVLVCCCVVLVFFKKWKWFPPPDPPTDIDTDTSVVVNVVSVRDDGIIIMGTHDRPPPDPPPCPDPVNLLVVLLVQLLVCVVVVHDLVVSLVVSCVVSVDDSVSSSVSNVVSVVVVPPDDDDD

Radius of gyration: 31.4 Å; Cα contacts (8 Å, |Δi|>4): 407; chains: 1; bounding box: 76×86×84 Å